Protein AF-A0A553WGY1-F1 (afdb_monomer)

Organism: NCBI:txid1343899

Solvent-accessible surface area (backbone atoms only — not comparable to full-atom values): 17354 Å² total; per-residue (Å²): 136,91,76,86,79,82,81,81,78,89,76,87,87,81,89,89,88,89,82,88,78,99,68,90,71,75,80,73,74,80,66,83,82,77,89,73,72,66,49,76,45,76,48,70,72,67,42,74,42,66,28,91,84,56,62,52,75,76,47,45,76,45,77,41,81,36,88,56,85,45,42,26,55,42,51,35,40,33,42,32,23,33,28,66,42,36,27,38,30,38,32,31,44,28,45,52,86,62,59,70,36,46,40,42,64,57,38,26,65,79,22,25,28,39,26,34,28,33,28,56,86,38,89,48,54,44,79,73,48,57,68,66,40,84,46,54,90,85,62,76,68,83,73,54,84,41,72,20,9,32,74,37,59,45,67,81,51,42,72,36,64,57,39,39,56,30,38,41,37,41,26,39,62,44,72,84,48,48,31,34,41,36,37,36,37,44,35,39,28,54,34,55,51,36,81,46,78,49,76,50,74,46,54,75,37,34,90,79,52,98,61,89,36,49,94,43,69,70,9,35,35,38,39,29,38,35,43,32,23,80,17,87,10,64,37,62,70,44,70,52,73,48,70,60,58,84,68,46,42,78,43,86,83,40,40,18,34,31,55,33,82,91,50,44,74,47,74,42,90,36,49,92,81,71,66,59,60,69,42,76,52,16,48,25,56,58,95,54,38,37,39,39,35,24,67,58,42,48,52,77,37,48,32,14,42,30,35,37,28,30,29,95

Radius of gyration: 28.44 Å; Cα contacts (8 Å, |Δi|>4): 767; chains: 1; bounding box: 62×58×76 Å

InterPro domains:
  IPR002884 P domain [PF01483] (73-186)
  IPR002884 P domain [PS51829] (30-194)
  IPR008979 Galactose-binding-like domain superfamily [SSF49785] (39-188)
  IPR047589 DUF11 repeat [TIGR01451] (214-259)

Foldseek 3Di:
DDDDDPPDDDDDDDDDDDDDDDDPPPPPPPDPPQPFDKDKFKDFDKDKAADADAFVPPWDKDKGADADWFFFPFKKKWFWKWWQACLQKWKWKAAPVGDIDTFDHNAQGREITDQEMAGQPAPAAPNPHNHHDDHDLPDDDPVTPYYHHGPGHRCVRGGPIRHGMMMMTMTRRDHPMMMMTGMMMMITTGFTWDKDKDKDKDFPACPPDPDPHDQDAFTKMKMKMKIWTQTQIKDFWDKDKDFQDPQKAFDAQFKFKDQGPVGRPHTANQDDDDCCCVVQKHWHDDGGMIMITGGIHHHGTMMMMMTMIGGD

Structure (mmCIF, N/CA/C/O backbone):
data_AF-A0A553WGY1-F1
#
_entry.id   AF-A0A553WGY1-F1
#
loop_
_atom_site.group_PDB
_atom_site.id
_atom_site.type_symbol
_atom_site.label_atom_id
_atom_site.label_alt_id
_atom_site.label_comp_id
_atom_site.label_asym_id
_atom_site.label_entity_id
_atom_site.label_seq_id
_atom_site.pdbx_PDB_ins_code
_atom_site.Cartn_x
_atom_site.Cartn_y
_atom_site.Cartn_z
_atom_site.occupancy
_atom_site.B_iso_or_equiv
_atom_site.auth_seq_id
_atom_site.auth_comp_id
_atom_site.auth_asym_id
_atom_site.auth_atom_id
_atom_site.pdbx_PDB_model_num
ATOM 1 N N . MET A 1 1 ? -7.588 4.492 -10.042 1.00 27.47 1 MET A N 1
ATOM 2 C CA . MET A 1 1 ? -6.537 4.769 -9.042 1.00 27.47 1 MET A CA 1
ATOM 3 C C . MET A 1 1 ? -5.457 5.567 -9.750 1.00 27.47 1 MET A C 1
ATOM 5 O O . MET A 1 1 ? -4.858 5.050 -10.680 1.00 27.47 1 MET A O 1
ATOM 9 N N . VAL A 1 2 ? -5.348 6.859 -9.446 1.00 22.52 2 VAL A N 1
ATOM 10 C CA . VAL A 1 2 ? -4.494 7.813 -10.171 1.00 22.52 2 VAL A CA 1
ATOM 11 C C . VAL A 1 2 ? -3.118 7.802 -9.511 1.00 22.52 2 VAL A C 1
ATOM 13 O O . VAL A 1 2 ? -3.005 8.208 -8.359 1.00 22.52 2 VAL A O 1
ATOM 16 N N . ILE A 1 3 ? -2.092 7.308 -10.205 1.00 27.42 3 ILE A N 1
ATOM 17 C CA . ILE A 1 3 ? -0.700 7.374 -9.744 1.00 27.42 3 ILE A CA 1
ATOM 18 C C . ILE A 1 3 ? -0.012 8.509 -10.505 1.00 27.42 3 ILE A C 1
ATOM 20 O O . ILE A 1 3 ? -0.107 8.608 -11.727 1.00 27.42 3 ILE A O 1
ATOM 24 N N . TYR A 1 4 ? 0.613 9.407 -9.745 1.00 30.22 4 TYR A N 1
ATOM 25 C CA . TYR A 1 4 ? 1.278 10.612 -10.224 1.00 30.22 4 TYR A CA 1
ATOM 26 C C . TYR A 1 4 ? 2.424 10.275 -11.188 1.00 30.22 4 TYR A C 1
ATOM 28 O O . TYR A 1 4 ? 3.415 9.658 -10.808 1.00 30.22 4 TYR A O 1
ATOM 36 N N . LEU A 1 5 ? 2.296 10.749 -12.427 1.00 27.61 5 LEU A N 1
ATOM 37 C CA . LEU A 1 5 ? 3.357 10.775 -13.426 1.00 27.61 5 LEU A CA 1
ATOM 38 C C . LEU A 1 5 ? 4.361 11.878 -13.051 1.00 27.61 5 LEU A C 1
ATOM 40 O O . LEU A 1 5 ? 4.070 13.068 -13.189 1.00 27.61 5 LEU A O 1
ATOM 44 N N . ALA A 1 6 ? 5.546 11.501 -12.572 1.00 25.84 6 ALA A N 1
ATOM 45 C CA . ALA A 1 6 ? 6.663 12.428 -12.437 1.00 25.84 6 ALA A CA 1
ATOM 46 C C . ALA A 1 6 ? 7.217 12.746 -13.836 1.00 25.84 6 ALA A C 1
ATOM 48 O O . ALA A 1 6 ? 8.090 12.057 -14.356 1.00 25.84 6 ALA A O 1
ATOM 49 N N . ILE A 1 7 ? 6.682 13.790 -14.472 1.00 26.80 7 ILE A N 1
ATOM 50 C CA . ILE A 1 7 ? 7.240 14.351 -15.705 1.00 26.80 7 ILE A CA 1
ATOM 51 C C . ILE A 1 7 ? 8.560 15.046 -15.344 1.00 26.80 7 ILE A C 1
ATOM 53 O O . ILE A 1 7 ? 8.569 16.193 -14.895 1.00 26.80 7 ILE A O 1
ATOM 57 N N . VAL A 1 8 ? 9.691 14.372 -15.547 1.00 25.91 8 VAL A N 1
ATOM 58 C CA . VAL A 1 8 ? 11.019 14.993 -15.439 1.00 25.91 8 VAL A CA 1
ATOM 59 C C . VAL A 1 8 ? 11.359 15.646 -16.783 1.00 25.91 8 VAL A C 1
ATOM 61 O O . VAL A 1 8 ? 11.872 15.004 -17.695 1.00 25.91 8 VAL A O 1
ATOM 64 N N . ARG A 1 9 ? 11.049 16.941 -16.932 1.00 27.66 9 ARG A N 1
ATOM 65 C CA . ARG A 1 9 ? 11.552 17.766 -18.046 1.00 27.66 9 ARG A CA 1
ATOM 66 C C . ARG A 1 9 ? 12.953 18.277 -17.707 1.00 27.66 9 ARG A C 1
ATOM 68 O O . ARG A 1 9 ? 13.101 19.138 -16.846 1.00 27.66 9 ARG A O 1
ATOM 75 N N . PHE A 1 10 ? 13.971 17.797 -18.415 1.00 26.98 10 PHE A N 1
ATOM 76 C CA . PHE A 1 10 ? 15.296 18.419 -18.409 1.00 26.98 10 PHE A CA 1
ATOM 77 C C . PHE A 1 10 ? 15.278 19.680 -19.288 1.00 26.98 10 PHE A C 1
ATOM 79 O O . PHE A 1 10 ? 15.131 19.591 -20.504 1.00 26.98 10 PHE A O 1
ATOM 86 N N . CYS A 1 11 ? 15.441 20.857 -18.678 1.00 25.70 11 CYS A N 1
ATOM 87 C CA . CYS A 1 11 ? 15.756 22.108 -19.374 1.00 25.70 11 CYS A CA 1
ATOM 88 C C . CYS A 1 11 ? 17.131 22.598 -18.892 1.00 25.70 11 CYS A C 1
ATOM 90 O O . CYS A 1 11 ? 17.318 22.827 -17.698 1.00 25.70 11 CYS A O 1
ATOM 92 N N . LEU A 1 12 ? 18.099 22.721 -19.808 1.00 27.64 12 LEU A N 1
ATOM 93 C CA . LEU A 1 12 ? 19.441 23.256 -19.531 1.00 27.64 12 LEU A CA 1
ATOM 94 C C . LEU A 1 12 ? 19.387 24.756 -19.159 1.00 27.64 12 LEU A C 1
ATOM 96 O O . LEU A 1 12 ? 18.569 25.478 -19.734 1.00 27.64 12 LEU A O 1
ATOM 100 N N . PRO A 1 13 ? 20.277 25.262 -18.278 1.00 32.59 13 PRO A N 1
ATOM 101 C CA . PRO A 1 13 ? 20.326 26.676 -17.917 1.00 32.59 13 PRO A CA 1
ATOM 102 C C . PRO A 1 13 ? 21.323 27.465 -18.789 1.00 32.59 13 PRO A C 1
ATOM 104 O O . PRO A 1 13 ? 22.433 27.005 -19.056 1.00 32.59 13 PRO A O 1
ATOM 107 N N . LEU A 1 14 ? 20.954 28.693 -19.173 1.00 26.50 14 LEU A N 1
ATOM 108 C CA . LEU A 1 14 ? 21.861 29.710 -19.721 1.00 26.50 14 LEU A CA 1
ATOM 109 C C . LEU A 1 14 ? 21.975 30.877 -18.721 1.00 26.50 14 LEU A C 1
ATOM 111 O O . LEU A 1 14 ? 20.990 31.298 -18.121 1.00 26.50 14 LEU A O 1
ATOM 115 N N . LEU A 1 15 ? 23.210 31.336 -18.512 1.00 30.92 15 LEU A N 1
ATOM 116 C CA . LEU A 1 15 ? 23.686 32.227 -17.449 1.00 30.92 15 LEU A CA 1
ATOM 117 C C . LEU A 1 15 ? 23.111 33.670 -17.472 1.00 30.92 15 LEU A C 1
ATOM 119 O O . LEU A 1 15 ? 22.989 34.257 -18.541 1.00 30.92 15 LEU A O 1
ATOM 123 N N . LEU A 1 16 ? 22.976 34.314 -16.293 1.00 26.12 16 LEU A N 1
ATOM 124 C CA . LEU A 1 16 ? 23.944 35.285 -15.705 1.00 26.12 16 LEU A CA 1
ATOM 125 C C . LEU A 1 16 ? 23.307 36.505 -14.959 1.00 26.12 16 LEU A C 1
ATOM 127 O O . LEU A 1 16 ? 22.671 37.350 -15.576 1.00 26.12 16 LEU A O 1
ATOM 131 N N . ARG A 1 17 ? 23.711 36.659 -13.677 1.00 31.14 17 ARG A N 1
ATOM 132 C CA . ARG A 1 17 ? 24.065 37.887 -12.894 1.00 31.14 17 ARG A CA 1
ATOM 133 C C . ARG A 1 17 ? 23.080 38.633 -11.945 1.00 31.14 17 ARG A C 1
ATOM 135 O O . ARG A 1 17 ? 22.132 39.272 -12.369 1.00 31.14 17 ARG A O 1
ATOM 142 N N . LEU A 1 18 ? 23.569 38.711 -10.686 1.00 28.81 18 LEU A N 1
ATOM 143 C CA . LEU A 1 18 ? 23.568 39.800 -9.674 1.00 28.81 18 LEU A CA 1
ATOM 144 C C . LEU A 1 18 ? 22.299 40.113 -8.849 1.00 28.81 18 LEU A C 1
ATOM 146 O O . LEU A 1 18 ? 21.437 40.850 -9.304 1.00 28.81 18 LEU A O 1
ATOM 150 N N . CYS A 1 19 ? 22.293 39.715 -7.562 1.00 26.14 19 CYS A N 1
ATOM 151 C CA . CYS A 1 19 ? 22.257 40.643 -6.412 1.00 26.14 19 CYS A CA 1
ATOM 152 C C . CYS A 1 19 ? 22.398 39.926 -5.047 1.00 26.14 19 CYS A C 1
ATOM 154 O O . CYS A 1 19 ? 22.205 38.722 -4.933 1.00 26.14 19 CYS A O 1
ATOM 156 N N . ALA A 1 20 ? 22.809 40.711 -4.050 1.00 32.25 20 ALA A N 1
ATOM 157 C CA . ALA A 1 20 ? 23.308 40.394 -2.710 1.00 32.25 20 ALA A CA 1
ATOM 158 C C . ALA A 1 20 ? 22.427 39.524 -1.787 1.00 32.25 20 ALA A C 1
ATOM 160 O O . ALA A 1 20 ? 21.204 39.553 -1.863 1.00 32.25 20 ALA A O 1
ATOM 161 N N . GLY A 1 21 ? 23.064 38.875 -0.803 1.00 28.80 21 GLY A N 1
ATOM 162 C CA . GLY A 1 21 ? 22.382 38.397 0.402 1.00 28.80 21 GLY A CA 1
ATOM 163 C C . GLY A 1 21 ? 23.093 37.238 1.090 1.00 28.80 21 GLY A C 1
ATOM 164 O O . GLY A 1 21 ? 23.118 36.127 0.576 1.00 28.80 21 GLY A O 1
ATOM 165 N N . LEU A 1 22 ? 23.652 37.501 2.270 1.00 42.41 22 LEU A N 1
ATOM 166 C CA . LEU A 1 22 ? 24.149 36.509 3.218 1.00 42.41 22 LEU A CA 1
ATOM 167 C C . LEU A 1 22 ? 23.023 35.508 3.552 1.00 42.41 22 LEU A C 1
ATOM 169 O O . LEU A 1 22 ? 22.137 35.819 4.342 1.00 42.41 22 LEU A O 1
ATOM 173 N N . LEU A 1 23 ? 23.052 34.320 2.946 1.00 32.78 23 LEU A N 1
ATOM 174 C CA . LEU A 1 23 ? 22.170 33.204 3.282 1.00 32.78 23 LEU A CA 1
ATOM 175 C C . LEU A 1 23 ? 23.050 32.016 3.681 1.00 32.78 23 LEU A C 1
ATOM 177 O O . LEU A 1 23 ? 23.692 31.388 2.841 1.00 32.78 23 LEU A O 1
ATOM 181 N N . LEU A 1 24 ? 23.079 31.710 4.979 1.00 37.97 24 LEU A N 1
ATOM 182 C CA . LEU A 1 24 ? 23.458 30.391 5.476 1.00 37.97 24 LEU A CA 1
ATOM 183 C C . LEU A 1 24 ? 22.427 29.393 4.931 1.00 37.97 24 LEU A C 1
ATOM 185 O O . LEU A 1 24 ? 21.417 29.112 5.570 1.00 37.97 24 LEU A O 1
ATOM 189 N N . MET A 1 25 ? 22.654 28.902 3.713 1.00 34.06 25 MET A N 1
ATOM 190 C CA . MET A 1 25 ? 21.928 27.760 3.177 1.00 34.06 25 MET A CA 1
ATOM 191 C C . MET A 1 25 ? 22.394 26.525 3.941 1.00 34.06 25 MET A C 1
ATOM 193 O O . MET A 1 25 ? 23.376 25.876 3.584 1.00 34.06 25 MET A O 1
ATOM 197 N N . TRP A 1 26 ? 21.676 26.186 5.010 1.00 42.72 26 TRP A N 1
ATOM 198 C CA . TRP A 1 2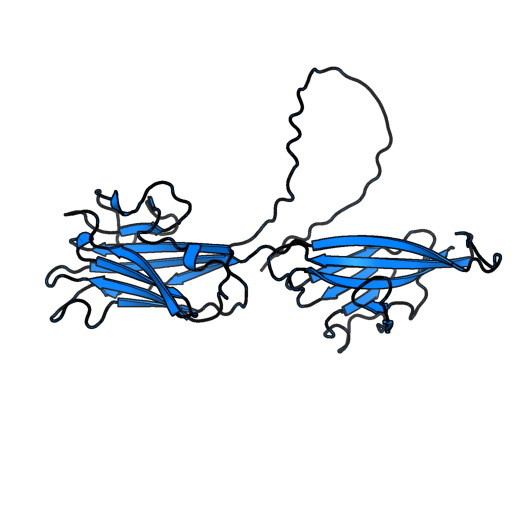6 ? 21.507 24.781 5.341 1.00 42.72 26 TRP A CA 1
ATOM 199 C C . TRP A 1 26 ? 20.982 24.104 4.081 1.00 42.72 26 TRP A C 1
ATOM 201 O O . TRP A 1 26 ? 19.876 24.399 3.631 1.00 42.72 26 TRP A O 1
ATOM 211 N N . GLY A 1 27 ? 21.813 23.255 3.479 1.00 37.22 27 GLY A N 1
ATOM 212 C CA . GLY A 1 27 ? 21.387 22.351 2.429 1.00 37.22 27 GLY A CA 1
ATOM 213 C C . GLY A 1 27 ? 20.342 21.413 3.011 1.00 37.22 27 GLY A C 1
ATOM 214 O O . GLY A 1 27 ? 20.674 20.332 3.490 1.00 37.22 27 GLY A O 1
ATOM 215 N N . SER A 1 28 ? 19.076 21.824 2.981 1.00 42.16 28 SER A N 1
ATOM 216 C CA . SER A 1 28 ? 17.975 20.884 2.941 1.00 42.16 28 SER A CA 1
ATOM 217 C C . SER A 1 28 ? 18.167 20.114 1.646 1.00 42.16 28 SER A C 1
ATOM 219 O O . SER A 1 28 ? 17.809 20.563 0.558 1.00 42.16 28 SER A O 1
ATOM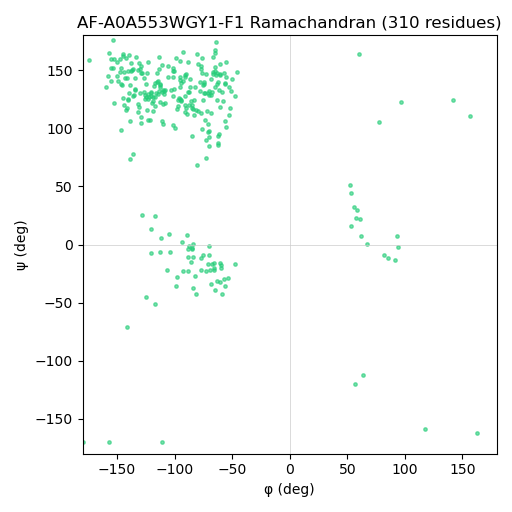 221 N N . MET A 1 29 ? 18.819 18.958 1.749 1.00 42.28 29 MET A N 1
ATOM 222 C CA . MET A 1 29 ? 18.688 17.952 0.716 1.00 42.28 29 MET A CA 1
ATOM 223 C C . MET A 1 29 ? 17.187 17.703 0.633 1.00 42.28 29 MET A C 1
ATOM 225 O O . MET A 1 29 ? 16.593 17.171 1.571 1.00 42.28 29 MET A O 1
ATOM 229 N N . ALA A 1 30 ? 16.552 18.202 -0.423 1.00 37.91 30 ALA A N 1
ATOM 230 C CA . ALA A 1 30 ? 15.205 17.803 -0.757 1.00 37.91 30 ALA A CA 1
ATOM 231 C C . ALA A 1 30 ? 15.306 16.304 -1.039 1.00 37.91 30 ALA A C 1
ATOM 233 O O . ALA A 1 30 ? 15.710 15.891 -2.125 1.00 37.91 30 ALA A O 1
ATOM 234 N N . ALA A 1 31 ? 15.056 15.491 -0.012 1.00 44.59 31 ALA A N 1
ATOM 235 C CA . ALA A 1 31 ? 14.862 14.072 -0.209 1.00 44.59 31 ALA A CA 1
ATOM 236 C C . ALA A 1 31 ? 13.715 13.933 -1.217 1.00 44.59 31 ALA A C 1
ATOM 238 O O . ALA A 1 31 ? 12.749 14.703 -1.130 1.00 44.59 31 ALA A O 1
ATOM 239 N N . PRO A 1 32 ? 13.811 13.015 -2.192 1.00 48.38 32 PRO A N 1
ATOM 240 C CA . PRO A 1 32 ? 12.691 12.749 -3.075 1.00 48.38 32 PRO A CA 1
ATOM 241 C C . PRO A 1 32 ? 11.461 12.476 -2.205 1.00 48.38 32 PRO A C 1
ATOM 243 O O . PRO A 1 32 ? 11.451 11.559 -1.382 1.00 48.38 32 PRO A O 1
ATOM 246 N N . ALA A 1 33 ? 10.444 13.329 -2.328 1.00 38.97 33 ALA A N 1
ATOM 247 C CA . ALA A 1 33 ? 9.176 13.123 -1.658 1.00 38.97 33 ALA A CA 1
ATOM 248 C C . ALA A 1 33 ? 8.492 11.948 -2.360 1.00 38.97 33 ALA A C 1
ATOM 250 O O . ALA A 1 33 ? 7.892 12.101 -3.423 1.00 38.97 33 ALA A O 1
ATOM 251 N N . HIS A 1 34 ? 8.636 10.755 -1.791 1.00 55.22 34 HIS A N 1
ATOM 252 C CA . HIS A 1 34 ? 7.874 9.597 -2.223 1.00 55.22 34 HIS A CA 1
ATOM 253 C C . HIS A 1 34 ? 6.423 9.808 -1.792 1.00 55.22 34 HIS A C 1
ATOM 255 O O . HIS A 1 34 ? 6.088 9.687 -0.615 1.00 55.22 34 HIS A O 1
ATOM 261 N N . ALA A 1 35 ? 5.558 10.164 -2.742 1.00 54.12 35 ALA A N 1
ATOM 262 C CA . ALA A 1 35 ? 4.119 10.160 -2.530 1.00 54.12 35 ALA A CA 1
ATOM 263 C C . ALA A 1 35 ? 3.659 8.702 -2.440 1.00 54.12 35 ALA A C 1
ATOM 265 O O . ALA A 1 35 ? 3.294 8.083 -3.437 1.00 54.12 35 ALA A O 1
ATOM 266 N N . GLN A 1 36 ? 3.750 8.131 -1.245 1.00 71.38 36 GLN A N 1
ATOM 267 C CA . GLN A 1 36 ? 3.243 6.803 -0.977 1.00 71.38 36 GLN A CA 1
ATOM 268 C C . GLN A 1 36 ? 1.838 6.895 -0.396 1.00 71.38 36 GLN A C 1
ATOM 270 O O . GLN A 1 36 ? 1.605 7.580 0.599 1.00 71.38 36 GLN A O 1
ATOM 275 N N . SER A 1 37 ? 0.888 6.216 -1.029 1.00 84.88 37 SER A N 1
ATOM 276 C CA . SER A 1 37 ? -0.496 6.192 -0.571 1.00 84.88 37 SER A CA 1
ATOM 277 C C . SER A 1 37 ? -0.720 5.018 0.373 1.00 84.88 37 SER A C 1
ATOM 279 O O . SER A 1 37 ? -0.422 3.873 0.035 1.00 84.88 37 SER A O 1
ATOM 281 N N . ALA A 1 38 ? -1.267 5.308 1.551 1.00 92.56 38 ALA A N 1
ATOM 282 C CA . ALA A 1 38 ? -1.818 4.275 2.410 1.00 92.56 38 ALA A CA 1
ATOM 283 C C . ALA A 1 38 ? -3.140 3.759 1.823 1.00 92.56 38 ALA A C 1
ATOM 285 O O . ALA A 1 38 ? -3.894 4.518 1.208 1.00 92.56 38 ALA A O 1
ATOM 286 N N . ILE A 1 39 ? -3.420 2.475 2.030 1.00 95.62 39 ILE A N 1
ATOM 287 C CA . ILE A 1 39 ? -4.648 1.819 1.579 1.00 95.62 39 ILE A CA 1
ATOM 288 C C . ILE A 1 39 ? -5.496 1.520 2.812 1.00 95.62 39 ILE A C 1
ATOM 290 O O . ILE A 1 39 ? -4.986 1.003 3.809 1.00 95.62 39 ILE A O 1
ATOM 294 N N . SER A 1 40 ? -6.781 1.870 2.759 1.00 97.06 40 SER A N 1
ATOM 295 C CA . SER A 1 40 ? -7.693 1.763 3.897 1.00 97.06 40 SER A CA 1
ATOM 296 C C . SER A 1 40 ? -8.832 0.786 3.632 1.00 97.06 40 SER A C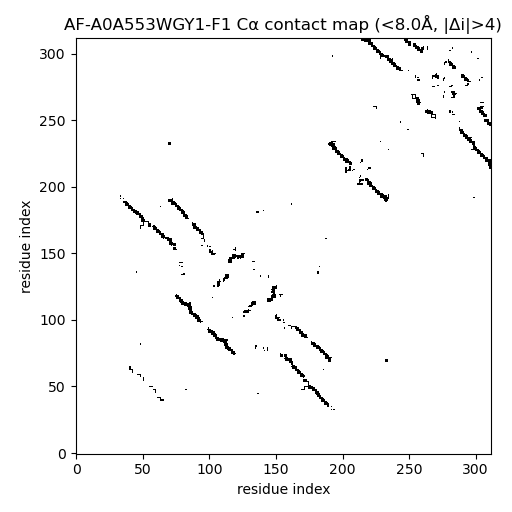 1
ATOM 298 O O . SER A 1 40 ? -9.457 0.811 2.576 1.00 97.06 40 SER A O 1
ATOM 300 N N . TYR A 1 41 ? -9.153 -0.008 4.648 1.00 98.12 41 TYR A N 1
ATOM 301 C CA . TYR A 1 41 ? -10.224 -0.998 4.656 1.00 98.12 41 TYR A CA 1
ATOM 302 C C . TYR A 1 41 ? -11.142 -0.700 5.831 1.00 98.12 41 TYR A C 1
ATOM 304 O O . TY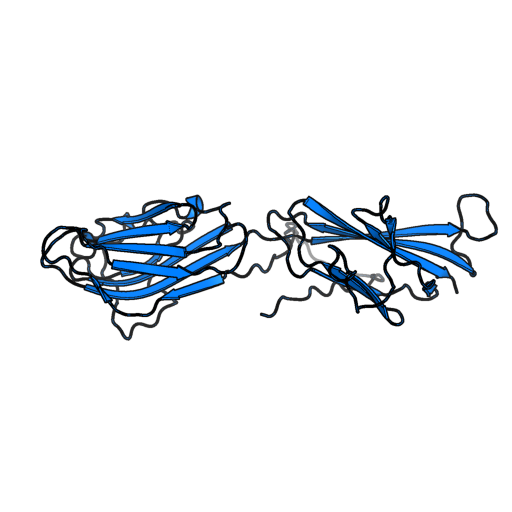R A 1 41 ? -10.684 -0.571 6.969 1.00 98.12 41 TYR A O 1
ATOM 312 N N . THR A 1 42 ? -12.439 -0.573 5.574 1.00 97.50 42 THR A N 1
ATOM 313 C CA . THR A 1 42 ? -13.407 -0.145 6.583 1.00 97.50 42 THR A CA 1
ATOM 314 C C . THR A 1 42 ? -14.412 -1.239 6.903 1.00 97.50 42 THR A C 1
ATOM 316 O O . THR A 1 42 ? -14.792 -2.046 6.060 1.00 97.50 42 THR A O 1
ATOM 319 N N . SER A 1 43 ? -14.856 -1.247 8.154 1.00 96.69 43 SER A N 1
ATOM 320 C CA . SER A 1 43 ? -15.990 -2.036 8.614 1.00 96.69 43 SER A CA 1
ATOM 321 C C . SER A 1 43 ? -16.908 -1.117 9.399 1.00 96.69 43 SER A C 1
ATOM 323 O O . SER A 1 43 ? -16.505 -0.608 10.443 1.00 96.69 43 SER A O 1
ATOM 325 N N . THR A 1 44 ? -18.137 -0.954 8.922 1.00 95.81 44 THR A N 1
ATOM 326 C CA . THR A 1 44 ? -19.136 -0.023 9.476 1.00 95.81 44 THR A CA 1
ATOM 327 C C . THR A 1 44 ? -20.408 -0.737 9.930 1.00 95.81 44 THR A C 1
ATOM 329 O O . THR A 1 44 ? -21.458 -0.122 10.079 1.00 95.81 44 THR A O 1
ATOM 332 N N . VAL A 1 45 ? -20.359 -2.067 10.030 1.00 95.31 45 VAL A N 1
ATOM 333 C CA . VAL A 1 45 ? -21.509 -2.865 10.450 1.00 95.31 45 VAL A CA 1
ATOM 334 C C . VAL A 1 45 ? -21.540 -2.883 11.965 1.00 95.31 45 VAL A C 1
ATOM 336 O O . VAL A 1 45 ? -20.634 -3.445 12.591 1.00 95.31 45 VAL A O 1
ATOM 339 N N . ASP A 1 46 ? -22.592 -2.317 12.540 1.00 96.00 46 ASP A N 1
ATOM 340 C CA . ASP A 1 46 ? -22.801 -2.322 13.980 1.00 96.00 46 ASP A CA 1
ATOM 341 C C . ASP A 1 46 ? -22.920 -3.753 14.523 1.00 96.00 46 ASP A C 1
ATOM 343 O O . ASP A 1 46 ? -23.437 -4.660 13.866 1.00 96.00 46 ASP A O 1
ATOM 347 N N . ALA A 1 47 ? -22.432 -3.982 15.739 1.00 95.44 47 ALA A N 1
ATOM 348 C CA . ALA A 1 47 ? -22.717 -5.219 16.466 1.00 95.44 47 ALA A CA 1
ATOM 349 C C . ALA A 1 47 ? -22.644 -5.028 17.974 1.00 95.44 47 ALA A C 1
ATOM 351 O O . ALA A 1 47 ? -21.857 -4.205 18.452 1.00 95.44 47 ALA A O 1
ATOM 352 N N . PRO A 1 48 ? -23.409 -5.828 18.733 1.00 94.38 48 PRO A N 1
ATOM 353 C CA . PRO A 1 48 ? -23.272 -5.859 20.175 1.00 94.38 48 PRO A CA 1
ATOM 354 C C . PRO A 1 48 ? -21.872 -6.338 20.576 1.00 94.38 48 PRO A C 1
ATOM 356 O O . PRO A 1 48 ? -21.318 -7.271 19.996 1.00 94.38 48 PRO A O 1
ATOM 359 N N . ILE A 1 49 ? -21.332 -5.697 21.607 1.00 93.12 49 ILE A N 1
ATOM 360 C CA . ILE A 1 49 ? -20.184 -6.166 22.380 1.00 93.12 49 ILE A CA 1
ATOM 361 C C . ILE A 1 49 ? -20.764 -6.553 23.737 1.00 93.12 49 ILE A C 1
ATOM 363 O O . ILE A 1 49 ? -21.170 -5.681 24.502 1.00 93.12 49 ILE A O 1
ATOM 367 N N . SER A 1 50 ? -20.924 -7.845 23.996 1.00 83.25 50 SER A N 1
ATOM 368 C CA . SER A 1 50 ? -21.487 -8.328 25.255 1.00 83.25 50 SER A CA 1
ATOM 369 C C . SER A 1 50 ? -21.096 -9.777 25.472 1.00 83.25 50 SER A C 1
ATOM 371 O O . SER A 1 50 ? -21.237 -10.591 24.562 1.00 83.25 50 SER A O 1
ATOM 373 N N . GLU A 1 51 ? -20.685 -10.100 26.695 1.00 75.56 51 GLU A N 1
ATOM 374 C CA . GLU A 1 51 ? -20.626 -11.484 27.153 1.00 75.56 51 GLU A CA 1
ATOM 375 C C . GLU A 1 51 ? -21.837 -11.818 28.021 1.00 75.56 51 GLU A C 1
ATOM 377 O O . GLU A 1 51 ? -22.209 -11.071 28.931 1.00 75.56 51 GLU A O 1
ATOM 382 N N . THR A 1 52 ? -22.447 -12.970 27.743 1.00 67.94 52 THR A N 1
ATOM 383 C CA . THR A 1 52 ? -23.686 -13.415 28.401 1.00 67.94 52 THR A CA 1
ATOM 384 C C . THR A 1 52 ? -23.474 -14.541 29.408 1.00 67.94 52 THR A C 1
ATOM 386 O O . THR A 1 52 ? -24.297 -14.699 30.305 1.00 67.94 52 THR A O 1
ATOM 389 N N . LEU A 1 53 ? -22.384 -15.310 29.297 1.00 65.69 53 LEU A N 1
ATOM 390 C CA . LEU A 1 53 ? -22.116 -16.467 30.162 1.00 65.69 53 LEU A CA 1
ATOM 391 C C . LEU A 1 53 ? -20.629 -16.578 30.521 1.00 65.69 53 LEU A C 1
ATOM 393 O O . LEU A 1 53 ? -20.246 -16.323 31.661 1.00 65.69 53 LEU A O 1
ATOM 397 N N . THR A 1 54 ? -19.792 -16.936 29.543 1.00 73.38 54 THR A N 1
ATOM 398 C CA . THR A 1 54 ? -18.355 -17.180 29.725 1.00 73.38 54 THR A CA 1
ATOM 399 C C . THR A 1 54 ? -17.556 -16.069 29.059 1.00 73.38 54 THR A C 1
ATOM 401 O O . THR A 1 54 ? -17.649 -15.893 27.849 1.00 73.38 54 THR A O 1
ATOM 404 N N . SER A 1 55 ? -16.742 -15.358 29.843 1.00 78.25 55 SER A N 1
ATOM 405 C CA . SER A 1 55 ? -15.845 -14.300 29.355 1.00 78.25 55 SER A CA 1
ATOM 406 C C . SER A 1 55 ? -15.052 -14.744 28.119 1.00 78.25 55 SER A C 1
ATOM 408 O O . SER A 1 55 ? -14.345 -15.751 28.176 1.00 78.25 55 SER A O 1
ATOM 410 N N . CYS A 1 56 ? -15.095 -13.949 27.048 1.00 81.56 56 CYS A N 1
ATOM 411 C CA . CYS A 1 56 ? -14.377 -14.175 25.791 1.00 81.56 56 CYS A CA 1
ATOM 412 C C . CYS A 1 56 ? -14.665 -15.511 25.081 1.00 81.56 56 CYS A C 1
ATOM 414 O O . CYS A 1 56 ? -13.814 -15.965 24.312 1.00 81.56 56 CYS A O 1
ATOM 416 N N . ALA A 1 57 ? -15.803 -16.175 25.313 1.00 80.56 57 ALA A N 1
ATOM 417 C CA . ALA A 1 57 ? -16.094 -17.426 24.601 1.00 80.56 57 ALA A CA 1
ATOM 418 C C . ALA A 1 57 ? -16.343 -17.190 23.103 1.00 80.56 57 ALA A C 1
ATOM 420 O O . ALA A 1 57 ? -15.958 -18.009 22.267 1.00 80.56 57 ALA A O 1
ATOM 421 N N . THR A 1 58 ? -16.950 -16.051 22.762 1.00 84.62 58 THR A N 1
ATOM 422 C CA . THR A 1 58 ? -17.234 -15.643 21.382 1.00 84.62 58 THR A CA 1
ATOM 423 C C . THR A 1 58 ? -16.953 -14.149 21.213 1.00 84.62 58 THR A C 1
ATOM 425 O O . THR A 1 58 ? -17.896 -13.358 21.145 1.00 84.62 58 THR A O 1
ATOM 428 N N . PRO A 1 59 ? -15.672 -13.732 21.164 1.00 92.38 59 PRO A N 1
ATOM 429 C CA . PRO A 1 59 ? -15.340 -12.326 20.986 1.00 92.38 59 PRO A CA 1
ATOM 430 C C . PRO A 1 59 ? -15.898 -11.808 19.658 1.00 92.38 59 PRO A C 1
ATOM 432 O O . PRO A 1 59 ? -15.943 -12.531 18.655 1.00 92.38 59 PRO A O 1
ATOM 435 N N . LEU A 1 60 ? -16.292 -10.534 19.633 1.00 95.25 60 LEU A N 1
ATOM 436 C CA . LEU A 1 60 ? -16.741 -9.894 18.406 1.00 95.25 60 LEU A CA 1
ATOM 437 C C . LEU A 1 60 ? -15.581 -9.853 17.409 1.00 95.25 60 LEU A C 1
ATOM 439 O O . LEU A 1 60 ? -14.526 -9.288 17.693 1.00 95.25 60 LEU A O 1
ATOM 443 N N . SER A 1 61 ? -15.806 -10.414 16.224 1.00 96.31 61 SER A N 1
ATOM 444 C CA . SER A 1 61 ? -14.827 -10.458 15.143 1.00 96.31 61 SER A CA 1
ATOM 445 C C . SER A 1 61 ? -15.225 -9.521 14.002 1.00 96.31 61 SER A C 1
ATOM 447 O O . SER A 1 61 ? -16.380 -9.501 13.552 1.00 96.31 61 SER A O 1
ATOM 449 N N . ARG A 1 62 ? -14.257 -8.735 13.527 1.00 97.88 62 ARG A N 1
ATOM 450 C CA . ARG A 1 62 ? -14.348 -7.903 12.325 1.00 97.88 62 ARG A CA 1
ATOM 451 C C . ARG A 1 62 ? -13.201 -8.226 11.391 1.00 97.88 62 ARG A C 1
ATOM 453 O O . ARG A 1 62 ? -12.046 -8.233 11.802 1.00 97.88 62 ARG A O 1
ATOM 460 N N . THR A 1 63 ? -13.533 -8.496 10.136 1.00 97.75 63 THR A N 1
ATOM 461 C CA . THR A 1 63 ? -12.570 -8.929 9.127 1.00 97.75 63 THR A CA 1
ATOM 462 C C . THR A 1 63 ? -12.388 -7.872 8.052 1.00 97.75 63 THR A C 1
ATOM 464 O O . THR A 1 63 ? -13.372 -7.323 7.558 1.00 97.75 63 THR A O 1
ATOM 467 N N . PHE A 1 64 ? -11.145 -7.655 7.639 1.00 98.31 64 PHE A N 1
ATOM 468 C CA . PHE A 1 64 ? -10.785 -6.833 6.488 1.00 98.31 64 PHE A CA 1
ATOM 469 C C . PHE A 1 64 ? -10.100 -7.732 5.463 1.00 98.31 64 PHE A C 1
ATOM 471 O O . PHE A 1 64 ? -9.164 -8.454 5.809 1.00 98.31 64 PHE A O 1
ATOM 478 N N . THR A 1 65 ? -10.580 -7.720 4.222 1.00 97.94 65 THR A N 1
ATOM 479 C CA . THR A 1 65 ? -9.969 -8.494 3.135 1.00 97.94 65 THR A CA 1
ATOM 480 C C . THR A 1 65 ? -9.064 -7.574 2.336 1.00 97.94 65 THR A C 1
ATOM 482 O O . THR A 1 65 ? -9.551 -6.615 1.744 1.00 97.94 65 THR A O 1
ATOM 485 N N . VAL A 1 66 ? -7.767 -7.876 2.334 1.00 98.00 66 VAL A N 1
ATOM 486 C CA . VAL A 1 66 ? -6.739 -7.156 1.577 1.00 98.00 66 VAL A CA 1
ATOM 487 C C . VAL A 1 66 ? -6.408 -7.971 0.322 1.00 98.00 66 VAL A C 1
ATOM 489 O O . VAL A 1 66 ? -5.747 -9.005 0.450 1.00 98.00 66 VAL A O 1
ATOM 492 N N . PRO A 1 67 ? -6.903 -7.590 -0.871 1.00 95.81 67 PRO A N 1
ATOM 493 C CA . PRO A 1 67 ? -6.654 -8.335 -2.106 1.00 95.81 67 PRO A CA 1
ATOM 494 C C . PRO A 1 67 ? -5.257 -8.101 -2.693 1.00 95.81 67 PRO A C 1
ATOM 496 O O . PRO A 1 67 ? -4.768 -8.933 -3.455 1.00 95.81 67 PRO A O 1
ATOM 499 N N . GLU A 1 68 ? -4.604 -6.994 -2.356 1.00 91.19 68 GLU A N 1
ATOM 500 C CA . GLU A 1 68 ? -3.307 -6.620 -2.902 1.00 91.19 68 GLU A CA 1
ATOM 501 C C . GLU A 1 68 ? -2.168 -7.422 -2.263 1.00 91.19 68 GLU A C 1
ATOM 503 O O . GLU A 1 68 ? -2.230 -7.825 -1.099 1.00 91.19 68 GLU A O 1
ATOM 508 N N . VAL A 1 69 ? -1.098 -7.627 -3.032 1.00 90.81 69 VAL A N 1
ATOM 509 C CA . VAL A 1 69 ? 0.133 -8.286 -2.587 1.00 90.81 69 VAL A CA 1
ATOM 510 C C . VAL A 1 69 ? 1.244 -7.247 -2.527 1.00 90.81 69 VAL A C 1
ATOM 512 O O . VAL A 1 69 ? 1.751 -6.804 -3.555 1.00 90.81 69 VAL A O 1
ATOM 515 N N . TYR A 1 70 ? 1.622 -6.850 -1.316 1.00 92.25 70 TYR A N 1
ATOM 516 C CA . TYR A 1 70 ? 2.747 -5.953 -1.073 1.00 92.25 70 TYR A CA 1
ATOM 517 C C . TYR A 1 70 ? 3.308 -6.152 0.333 1.00 92.25 70 TYR A C 1
ATOM 519 O O . TYR A 1 70 ? 2.638 -6.663 1.234 1.00 92.25 70 TYR A O 1
ATOM 527 N N . THR A 1 71 ? 4.547 -5.714 0.523 1.00 95.00 71 THR A N 1
ATOM 528 C CA . THR A 1 71 ? 5.203 -5.711 1.830 1.00 95.00 71 THR A CA 1
ATOM 529 C C . THR A 1 71 ? 4.784 -4.485 2.631 1.00 95.00 71 THR A C 1
ATOM 531 O O . THR A 1 71 ? 4.751 -3.379 2.095 1.00 95.00 71 THR A O 1
ATOM 534 N N . ILE A 1 72 ? 4.475 -4.671 3.909 1.00 97.19 72 ILE A N 1
ATOM 535 C CA . ILE A 1 72 ? 4.002 -3.623 4.820 1.00 97.19 72 ILE A CA 1
ATOM 536 C C . ILE A 1 72 ? 5.166 -2.749 5.307 1.00 97.19 72 ILE A C 1
ATOM 538 O O . ILE A 1 72 ? 6.171 -3.276 5.790 1.00 97.19 72 ILE A O 1
ATOM 542 N N . ALA A 1 73 ? 5.006 -1.427 5.248 1.00 96.69 73 ALA A N 1
ATOM 543 C CA . ALA A 1 73 ? 5.869 -0.458 5.928 1.00 96.69 73 ALA A CA 1
ATOM 544 C C . ALA A 1 73 ? 5.287 0.048 7.247 1.00 96.69 73 ALA A C 1
ATOM 546 O O . ALA A 1 73 ? 6.053 0.317 8.168 1.00 96.69 73 ALA A O 1
ATOM 547 N N . ASP A 1 74 ? 3.966 0.212 7.314 1.00 97.88 74 ASP A N 1
ATOM 548 C CA . ASP A 1 74 ? 3.278 0.709 8.502 1.00 97.88 74 ASP A CA 1
ATOM 549 C C . ASP A 1 74 ? 1.818 0.239 8.542 1.00 97.88 74 ASP A C 1
ATOM 551 O O . ASP A 1 74 ? 1.195 -0.004 7.501 1.00 97.88 74 ASP A O 1
ATOM 555 N N . VAL A 1 75 ? 1.270 0.116 9.752 1.00 98.56 75 VAL A N 1
ATOM 556 C CA . VAL A 1 75 ? -0.131 -0.241 9.998 1.00 98.56 75 VAL A CA 1
ATOM 557 C C . VAL A 1 75 ? -0.694 0.671 11.070 1.00 98.56 75 VAL A C 1
ATOM 559 O O . VAL A 1 75 ? -0.173 0.725 12.181 1.00 98.56 75 VAL A O 1
ATOM 562 N N . ASN A 1 76 ? -1.840 1.270 10.765 1.00 98.69 76 ASN A N 1
ATOM 563 C CA . ASN A 1 76 ? -2.666 2.015 11.704 1.00 98.69 76 ASN A CA 1
ATOM 564 C C . ASN A 1 76 ? -4.073 1.429 11.717 1.00 98.69 76 ASN A C 1
ATOM 566 O O . ASN A 1 76 ? -4.572 0.957 10.695 1.00 98.69 76 ASN A O 1
ATOM 570 N N . ILE A 1 77 ? -4.745 1.466 12.863 1.00 98.81 77 ILE A N 1
ATOM 571 C CA . ILE A 1 77 ? -6.130 0.998 12.949 1.00 98.81 77 ILE A CA 1
ATOM 572 C C . ILE A 1 77 ? -6.956 1.891 13.852 1.00 98.81 77 ILE A C 1
ATOM 574 O O . ILE A 1 77 ? -6.639 2.109 15.016 1.00 98.81 77 ILE A O 1
ATOM 578 N N . GLY A 1 78 ? -8.044 2.414 13.311 1.00 98.69 78 GLY A N 1
ATOM 579 C CA . GLY A 1 78 ? -9.007 3.180 14.075 1.00 98.69 78 GLY A CA 1
ATOM 580 C C . GLY A 1 78 ? -10.174 2.330 14.553 1.00 98.69 78 GLY A C 1
ATOM 581 O O . GLY A 1 78 ? -10.604 1.415 13.847 1.00 98.69 78 GLY A O 1
ATOM 582 N N . VAL A 1 79 ? -10.678 2.620 15.751 1.00 98.62 79 VAL A N 1
ATOM 583 C CA . VAL A 1 79 ? -11.806 1.921 16.376 1.00 98.62 79 VAL A CA 1
ATOM 584 C C . VAL A 1 79 ? -12.762 2.933 17.004 1.00 98.62 79 VAL A C 1
ATOM 586 O O . VAL A 1 79 ? -12.360 3.769 17.816 1.00 98.62 79 VAL A O 1
ATOM 589 N N . LEU A 1 80 ? -14.038 2.810 16.645 1.00 98.69 80 LEU A N 1
ATOM 590 C CA . LEU A 1 80 ? -15.172 3.508 17.233 1.00 98.69 80 LEU A CA 1
ATOM 591 C C . LEU A 1 80 ? -16.138 2.480 17.830 1.00 98.69 80 LEU A C 1
ATOM 593 O O . LEU A 1 80 ? -16.762 1.693 17.111 1.00 98.69 80 LEU A O 1
ATOM 597 N N . LEU A 1 81 ? -16.283 2.511 19.150 1.00 98.44 81 LEU A N 1
ATOM 598 C CA . LEU A 1 81 ? -17.243 1.691 19.882 1.00 98.44 81 LEU A CA 1
ATOM 599 C C . LEU A 1 81 ? -17.754 2.414 21.128 1.00 98.44 81 LEU A C 1
ATOM 601 O O . LEU A 1 81 ? -17.032 3.186 21.767 1.00 98.44 81 LEU A O 1
ATOM 605 N N . ALA A 1 82 ? -19.000 2.136 21.497 1.00 98.12 82 ALA A N 1
ATOM 606 C CA . ALA A 1 82 ? -19.536 2.473 22.807 1.00 98.12 82 ALA A CA 1
ATOM 607 C C . ALA A 1 82 ? -19.408 1.275 23.748 1.00 98.12 82 ALA A C 1
ATOM 609 O O . ALA A 1 82 ? -19.616 0.135 23.344 1.00 98.12 82 ALA A O 1
ATOM 610 N N . HIS A 1 83 ? -19.088 1.532 25.014 1.00 96.06 83 HIS A N 1
ATOM 611 C CA . HIS A 1 83 ? -19.106 0.515 26.066 1.00 96.06 83 HIS A CA 1
ATOM 612 C C . HIS A 1 83 ? -19.307 1.180 27.423 1.00 96.06 83 HIS A C 1
ATOM 614 O O . HIS A 1 83 ? -18.702 2.225 27.693 1.00 96.06 83 HIS A O 1
ATOM 620 N N . VAL A 1 84 ? -20.099 0.559 28.303 1.00 94.75 84 VAL A N 1
ATOM 621 C CA . VAL A 1 84 ? -20.361 1.083 29.660 1.00 94.75 84 VAL A CA 1
ATOM 622 C C . VAL A 1 84 ? -19.075 1.197 30.484 1.00 94.75 84 VAL A C 1
ATOM 624 O O . VAL A 1 84 ? -18.950 2.105 31.306 1.00 94.75 84 VAL A O 1
ATOM 627 N N . ARG A 1 85 ? -18.119 0.292 30.253 1.00 94.31 85 ARG A N 1
ATOM 628 C CA . ARG A 1 85 ? -16.804 0.255 30.905 1.00 94.31 85 ARG A CA 1
ATOM 629 C C . ARG A 1 85 ? -15.745 -0.264 29.947 1.00 94.31 85 ARG A C 1
ATOM 631 O O . ARG A 1 85 ? -15.632 -1.470 29.744 1.00 94.31 85 ARG A O 1
ATOM 638 N N . ARG A 1 86 ? -14.970 0.621 29.316 1.00 95.19 86 ARG A N 1
ATOM 639 C CA . ARG A 1 86 ? -13.986 0.166 28.315 1.00 95.19 86 ARG A CA 1
ATOM 640 C C . ARG A 1 86 ? -12.874 -0.688 28.926 1.00 95.19 86 ARG A C 1
ATOM 642 O O . ARG A 1 86 ? -12.282 -1.489 28.222 1.00 95.19 86 ARG A O 1
ATOM 649 N N . ASN A 1 87 ? -12.617 -0.577 30.231 1.00 95.31 87 ASN A N 1
ATOM 650 C CA . ASN A 1 87 ? -11.615 -1.386 30.928 1.00 95.31 87 ASN A CA 1
ATOM 651 C C . ASN A 1 87 ? -11.997 -2.872 31.066 1.00 95.31 87 ASN A C 1
ATOM 653 O O . ASN A 1 87 ? -11.225 -3.638 31.635 1.00 95.31 87 ASN A O 1
ATOM 657 N N . ASN A 1 88 ? -13.166 -3.291 30.586 1.00 94.38 88 ASN A N 1
ATOM 658 C CA . ASN A 1 88 ? -13.487 -4.710 30.451 1.00 94.38 88 ASN A CA 1
ATOM 659 C C . ASN A 1 88 ? -13.034 -5.269 29.101 1.00 94.38 88 ASN A C 1
ATOM 661 O O . ASN A 1 88 ? -12.980 -6.475 28.917 1.00 94.38 88 ASN A O 1
ATOM 665 N N . LEU A 1 89 ? -12.628 -4.409 28.168 1.00 95.75 89 LEU A N 1
ATOM 666 C CA . LEU A 1 89 ? -12.292 -4.840 26.825 1.00 95.75 89 LEU A CA 1
ATOM 667 C C . LEU A 1 89 ? -10.834 -5.295 26.706 1.00 95.75 89 LEU A C 1
ATOM 669 O O . LEU A 1 89 ? -9.908 -4.689 27.261 1.00 95.75 89 LEU A O 1
ATOM 673 N N . THR A 1 90 ? -10.645 -6.333 25.898 1.00 96.75 90 THR A N 1
ATOM 674 C CA . THR A 1 90 ? -9.378 -6.685 25.256 1.00 96.75 90 THR A CA 1
ATOM 675 C C . THR A 1 90 ? -9.587 -6.643 23.750 1.00 96.75 90 THR A C 1
ATOM 677 O O . THR A 1 90 ? -10.454 -7.338 23.227 1.00 96.75 90 THR A O 1
ATOM 680 N N . ILE A 1 91 ? -8.800 -5.822 23.059 1.00 98.44 91 ILE A N 1
ATOM 681 C CA . ILE A 1 91 ? -8.887 -5.630 21.612 1.00 98.44 91 ILE A CA 1
ATOM 682 C C . ILE A 1 91 ? -7.563 -6.051 20.989 1.00 98.44 91 ILE A C 1
ATOM 684 O O . ILE A 1 91 ? -6.506 -5.560 21.397 1.00 98.44 91 ILE A O 1
ATOM 688 N N . SER A 1 92 ? -7.610 -6.932 19.996 1.00 98.56 92 SER A N 1
ATOM 689 C CA . SER A 1 92 ? -6.432 -7.395 19.264 1.00 98.56 92 SER A CA 1
ATOM 690 C C . SER A 1 92 ? -6.638 -7.348 17.756 1.00 98.56 92 SER A C 1
ATOM 692 O O . SER A 1 92 ? -7.751 -7.500 17.260 1.00 98.56 92 SER A O 1
ATOM 694 N N . LEU A 1 93 ? -5.546 -7.139 17.026 1.00 98.88 93 LEU A N 1
ATOM 695 C CA . LEU A 1 93 ? -5.491 -7.236 15.572 1.00 98.88 93 LEU A CA 1
ATOM 696 C C . LEU A 1 93 ? -4.597 -8.416 15.195 1.00 98.88 93 LEU A C 1
ATOM 698 O O . LEU A 1 93 ? -3.487 -8.543 15.716 1.00 98.88 93 LEU A O 1
ATOM 702 N N . ARG A 1 94 ? -5.072 -9.268 14.288 1.00 98.75 94 ARG A N 1
ATOM 703 C CA . ARG A 1 94 ? -4.322 -10.394 13.730 1.00 98.75 94 ARG A CA 1
ATOM 704 C C . ARG A 1 94 ? -4.103 -10.203 12.233 1.00 98.75 94 ARG A C 1
ATOM 706 O O . ARG A 1 94 ? -5.068 -9.946 11.513 1.00 98.75 94 ARG A O 1
ATOM 713 N N . SER A 1 95 ? -2.860 -10.366 11.782 1.00 98.75 95 SER A N 1
ATOM 714 C CA . SER A 1 95 ? -2.500 -10.349 10.361 1.00 98.75 95 SER A CA 1
ATOM 715 C C . SER A 1 95 ? -2.799 -11.692 9.674 1.00 98.75 95 SER A C 1
ATOM 717 O O . SER A 1 95 ? -2.945 -12.718 10.354 1.00 98.75 95 SER A O 1
ATOM 719 N N . PRO A 1 96 ? -2.827 -11.733 8.330 1.00 98.62 96 PRO A N 1
ATOM 720 C CA . PRO A 1 96 ? -2.960 -12.971 7.563 1.00 98.62 96 PRO A CA 1
ATOM 721 C C . PRO A 1 96 ? -1.868 -14.001 7.886 1.00 98.62 96 PRO A C 1
ATOM 723 O O . PRO A 1 96 ? -2.154 -15.194 7.979 1.00 98.62 96 PRO A O 1
ATOM 726 N N . ALA A 1 97 ? -0.640 -13.540 8.160 1.00 98.12 97 ALA A N 1
ATOM 727 C CA . ALA A 1 97 ? 0.488 -14.384 8.569 1.00 98.12 97 ALA A CA 1
ATOM 728 C C . ALA A 1 97 ? 0.343 -14.967 9.991 1.00 98.12 97 ALA A C 1
ATOM 730 O O . ALA A 1 97 ? 1.124 -15.820 10.406 1.00 98.12 97 ALA A O 1
ATOM 731 N N . GLY A 1 98 ? -0.659 -14.518 10.751 1.00 98.19 98 GLY A N 1
ATOM 732 C CA . GLY A 1 98 ? -1.003 -15.036 12.071 1.00 98.19 98 GLY A CA 1
ATOM 733 C C . GLY A 1 98 ? -0.395 -14.298 13.255 1.00 98.19 98 GLY A C 1
ATOM 734 O O . GLY A 1 98 ? -0.744 -14.606 14.398 1.00 98.19 98 GLY A O 1
ATOM 735 N N . THR A 1 99 ? 0.433 -13.284 13.010 1.00 98.69 99 THR A N 1
ATOM 736 C CA . THR A 1 99 ? 0.895 -12.366 14.055 1.00 98.69 99 THR A CA 1
ATOM 737 C C . THR A 1 99 ? -0.303 -11.683 14.698 1.00 98.69 99 THR A C 1
ATOM 739 O O . THR A 1 99 ? -1.174 -11.175 13.999 1.00 98.69 99 THR A O 1
ATOM 742 N N . THR A 1 100 ? -0.360 -11.674 16.029 1.00 98.62 100 THR A N 1
ATOM 743 C CA . THR A 1 100 ? -1.452 -11.052 16.788 1.00 98.62 100 THR A CA 1
ATOM 744 C C . THR A 1 100 ? -0.887 -10.016 17.746 1.00 98.62 100 THR A C 1
ATOM 746 O O . THR A 1 100 ? 0.032 -10.312 18.506 1.00 98.62 100 THR A O 1
ATOM 749 N N . ILE A 1 101 ? -1.455 -8.812 17.711 1.00 98.62 101 ILE A N 1
ATOM 750 C CA . ILE A 1 101 ? -1.041 -7.660 18.510 1.00 98.62 101 ILE A CA 1
ATOM 751 C C . ILE A 1 101 ? -2.219 -7.191 19.348 1.00 98.62 101 ILE A C 1
ATOM 753 O O . ILE A 1 101 ? -3.305 -6.929 18.832 1.00 98.62 101 ILE A O 1
ATOM 757 N N . THR A 1 102 ? -2.005 -7.077 20.656 1.00 98.56 102 THR A N 1
ATOM 758 C CA . THR A 1 102 ? -2.989 -6.504 21.575 1.00 98.56 102 THR A CA 1
ATOM 759 C C . THR A 1 102 ? -2.925 -4.984 21.483 1.00 98.56 102 THR A C 1
ATOM 761 O O . THR A 1 102 ? -1.926 -4.375 21.860 1.00 98.56 102 THR A O 1
ATOM 764 N N . LEU A 1 103 ? -4.001 -4.366 21.005 1.00 98.69 103 LEU A N 1
ATOM 765 C CA . LEU A 1 103 ? -4.103 -2.915 20.843 1.00 98.69 103 LEU A CA 1
ATOM 766 C C . LEU A 1 103 ? -4.461 -2.230 22.159 1.00 98.69 103 LEU A C 1
ATOM 768 O O . LEU A 1 103 ? -3.896 -1.200 22.513 1.00 98.69 103 LEU A O 1
ATOM 772 N N . PHE A 1 104 ? -5.401 -2.825 22.888 1.00 98.44 104 PHE A N 1
ATOM 773 C CA . PHE A 1 104 ? -6.003 -2.271 24.093 1.00 98.44 104 PHE A CA 1
ATOM 774 C C . PHE A 1 104 ? -6.323 -3.413 25.052 1.00 98.44 104 PHE A C 1
ATOM 776 O O . PHE A 1 104 ? -6.855 -4.440 24.629 1.00 98.44 104 PHE A O 1
ATOM 783 N N . ARG A 1 105 ? -6.041 -3.242 26.347 1.00 97.19 105 ARG A N 1
ATOM 784 C CA . ARG A 1 105 ? -6.438 -4.216 27.367 1.00 97.19 105 ARG A CA 1
ATOM 785 C C . ARG A 1 105 ? -6.621 -3.551 28.719 1.00 97.19 105 ARG A C 1
ATOM 787 O O . ARG A 1 105 ? -5.672 -3.013 29.284 1.00 97.19 105 ARG A O 1
ATOM 794 N N . THR A 1 106 ? -7.819 -3.683 29.280 1.00 94.38 106 THR A N 1
ATOM 795 C CA . THR A 1 106 ? -8.108 -3.335 30.681 1.00 94.38 106 THR A CA 1
ATOM 796 C C . THR A 1 106 ? -7.761 -1.895 31.089 1.00 94.38 106 THR A C 1
ATOM 798 O O . THR A 1 106 ? -7.390 -1.632 32.231 1.00 94.38 106 THR A O 1
ATOM 801 N N . THR A 1 107 ? -7.878 -0.940 30.165 1.00 94.88 107 THR A N 1
ATOM 802 C CA . THR A 1 107 ? -7.422 0.446 30.362 1.00 94.88 107 THR A CA 1
ATOM 803 C C . THR A 1 107 ? -8.572 1.408 30.683 1.00 94.88 107 THR A C 1
ATOM 805 O O . THR A 1 107 ? -9.687 1.249 30.193 1.00 94.88 107 THR A O 1
ATOM 808 N N . GLY A 1 108 ? -8.298 2.459 31.463 1.00 93.81 108 GLY A N 1
ATOM 809 C CA . GLY A 1 108 ? -9.200 3.609 31.619 1.00 93.81 108 GLY A CA 1
ATOM 810 C C . GLY A 1 108 ? -10.176 3.554 32.797 1.00 93.81 108 GLY A C 1
ATOM 811 O O . GLY A 1 108 ? -11.019 4.437 32.911 1.00 93.81 108 GLY A O 1
ATOM 812 N N . GLY A 1 109 ? -10.068 2.567 33.692 1.00 93.12 109 GLY A N 1
ATOM 813 C CA . GLY A 1 109 ? -10.879 2.514 34.915 1.00 93.12 109 GLY A CA 1
ATOM 814 C C . GLY A 1 109 ? -12.383 2.544 34.624 1.00 93.12 109 GLY A C 1
ATOM 815 O O . GLY A 1 109 ? -12.897 1.675 33.934 1.00 93.12 109 GLY A O 1
ATOM 816 N N . THR A 1 110 ? -13.101 3.545 35.134 1.00 95.06 110 THR A N 1
ATOM 817 C CA . THR A 1 110 ? -14.554 3.698 34.921 1.00 95.06 110 THR A CA 1
ATOM 818 C C . THR A 1 110 ? -14.927 4.398 33.615 1.00 95.06 110 THR A C 1
ATOM 820 O O . THR A 1 110 ? -16.116 4.605 33.357 1.00 95.06 110 THR A O 1
ATOM 823 N N . ALA A 1 111 ? -13.943 4.784 32.803 1.00 97.25 111 ALA A N 1
ATOM 824 C CA . ALA A 1 111 ? -14.194 5.495 31.568 1.00 97.25 111 ALA A CA 1
ATOM 825 C C . ALA A 1 111 ? -14.973 4.642 30.556 1.00 97.25 111 ALA A C 1
ATOM 827 O O . ALA A 1 111 ? -14.926 3.405 30.534 1.00 97.25 111 ALA A O 1
ATOM 828 N N . ARG A 1 112 ? -15.704 5.346 29.701 1.00 97.25 112 ARG A N 1
ATOM 829 C CA . ARG A 1 112 ? -16.617 4.798 28.704 1.00 97.25 112 ARG A CA 1
ATOM 830 C C . ARG A 1 112 ? -16.086 5.027 27.308 1.00 97.25 112 ARG A C 1
ATOM 832 O O . ARG A 1 112 ? -15.412 6.032 27.066 1.00 97.25 112 ARG A O 1
ATOM 839 N N . ASN A 1 113 ? -16.516 4.144 26.412 1.00 98.00 113 ASN A N 1
ATOM 840 C CA . ASN A 1 113 ? -16.349 4.256 24.964 1.00 98.00 113 ASN A CA 1
ATOM 841 C C . ASN A 1 113 ? -14.889 4.319 24.495 1.00 98.00 113 ASN A C 1
ATOM 843 O O . ASN A 1 113 ? -13.964 4.577 25.267 1.00 98.00 113 ASN A O 1
ATOM 847 N N . LEU A 1 114 ? -14.692 4.096 23.201 1.00 98.12 114 LEU A N 1
ATOM 848 C CA . LEU A 1 114 ? -13.404 4.243 22.545 1.00 98.12 114 LEU A CA 1
ATOM 849 C C . LEU A 1 114 ? -13.621 4.872 21.167 1.00 98.12 114 LEU A C 1
ATOM 851 O O . LEU A 1 114 ? -14.417 4.368 20.378 1.00 98.12 114 LEU A O 1
ATOM 855 N N . ASN A 1 115 ? -12.928 5.976 20.899 1.00 98.56 115 ASN A N 1
ATOM 856 C CA . ASN A 1 115 ? -12.881 6.636 19.594 1.00 98.56 115 ASN A CA 1
ATOM 857 C C . ASN A 1 115 ? -11.424 7.026 19.318 1.00 98.56 115 ASN A C 1
ATOM 859 O O . ASN A 1 115 ? -11.001 8.161 19.558 1.00 98.56 115 ASN A O 1
ATOM 863 N N . VAL A 1 116 ? -10.638 6.028 18.917 1.00 98.56 116 VAL A N 1
ATOM 864 C CA . VAL A 1 116 ? -9.175 6.098 18.909 1.00 98.56 116 VAL A CA 1
ATOM 865 C C . VAL A 1 116 ? -8.616 5.568 17.598 1.00 98.56 116 VAL A C 1
ATOM 867 O O . VAL A 1 116 ? -8.985 4.482 17.156 1.00 98.56 116 VAL A O 1
ATOM 870 N N . LEU A 1 117 ? -7.672 6.313 17.026 1.00 98.81 117 LEU A N 1
ATOM 871 C CA . LEU A 1 117 ? -6.700 5.814 16.063 1.00 98.81 117 LEU A CA 1
ATOM 872 C C . LEU A 1 117 ? -5.509 5.208 16.817 1.00 98.81 117 LEU A C 1
ATOM 874 O O . LEU A 1 117 ? -4.821 5.902 17.565 1.00 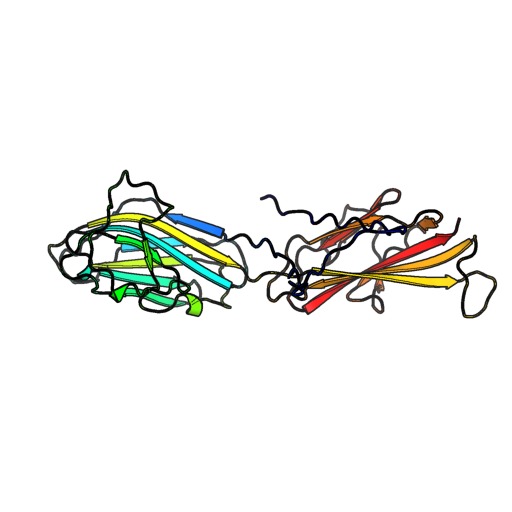98.81 117 LEU A O 1
ATOM 878 N N . PHE A 1 118 ? -5.271 3.914 16.637 1.00 98.88 118 PHE A N 1
ATOM 879 C CA . PHE A 1 118 ? -4.053 3.258 17.094 1.00 98.88 118 PHE A CA 1
ATOM 880 C C . PHE A 1 118 ? -2.956 3.431 16.052 1.00 98.88 118 PHE A C 1
ATOM 882 O O . PHE A 1 118 ? -3.114 2.982 14.916 1.00 98.88 118 PHE A O 1
ATOM 889 N N . ASP A 1 119 ? -1.865 4.061 16.474 1.00 98.56 119 ASP A N 1
ATOM 890 C CA . ASP A 1 119 ? -0.695 4.366 15.654 1.00 98.56 119 ASP A CA 1
ATOM 891 C C . ASP A 1 119 ? 0.567 4.236 16.512 1.00 98.56 119 ASP A C 1
ATOM 893 O O . ASP A 1 119 ? 0.713 4.927 17.523 1.00 98.56 119 ASP A O 1
ATOM 897 N N . SER A 1 120 ? 1.482 3.346 16.119 1.00 98.38 120 SER A N 1
ATOM 898 C CA . SER A 1 120 ? 2.724 3.100 16.869 1.00 98.38 120 SER A CA 1
ATOM 899 C C . SER A 1 120 ? 3.675 4.293 16.898 1.00 98.38 120 SER A C 1
ATOM 901 O O . SER A 1 120 ? 4.536 4.341 17.776 1.00 98.38 120 SER A O 1
ATOM 903 N N . ALA A 1 121 ? 3.538 5.241 15.969 1.00 97.56 121 ALA A N 1
ATOM 904 C CA . ALA A 1 121 ? 4.311 6.477 15.946 1.00 97.56 121 ALA A CA 1
ATOM 905 C C . ALA A 1 121 ? 3.808 7.513 16.968 1.00 97.56 121 ALA A C 1
ATOM 907 O O . ALA A 1 121 ? 4.493 8.504 17.232 1.00 97.56 121 ALA A O 1
ATOM 908 N N . SER A 1 122 ? 2.635 7.302 17.577 1.00 98.06 122 SER A N 1
ATOM 909 C CA . SER A 1 122 ? 2.125 8.197 18.616 1.00 98.06 122 SER A CA 1
ATOM 910 C C . SER A 1 122 ? 2.971 8.116 19.890 1.00 98.06 122 SER A C 1
ATOM 912 O O . SER A 1 122 ? 3.198 7.050 20.456 1.00 98.06 122 SER A O 1
ATOM 914 N N . ALA A 1 123 ? 3.403 9.271 20.397 1.00 96.31 123 ALA A N 1
ATOM 915 C CA . ALA A 1 123 ? 4.215 9.346 21.613 1.00 96.31 123 ALA A CA 1
ATOM 916 C C . ALA A 1 123 ? 3.437 8.965 22.889 1.00 96.31 123 ALA A C 1
ATOM 918 O O . ALA A 1 123 ? 4.033 8.620 23.911 1.00 96.31 123 ALA A O 1
ATOM 919 N N . THR A 1 124 ? 2.104 9.047 22.863 1.00 97.81 124 THR A N 1
ATOM 920 C CA . THR A 1 124 ? 1.252 8.762 24.022 1.00 97.81 124 THR A CA 1
ATOM 921 C C . THR A 1 124 ? 0.716 7.340 23.957 1.00 97.81 124 THR A C 1
ATOM 923 O O . THR A 1 124 ? -0.037 7.002 23.049 1.00 97.81 124 THR A O 1
ATOM 926 N N . SER A 1 125 ? 1.051 6.514 24.950 1.00 98.00 125 SER A N 1
ATOM 927 C CA . SER A 1 125 ? 0.499 5.160 25.075 1.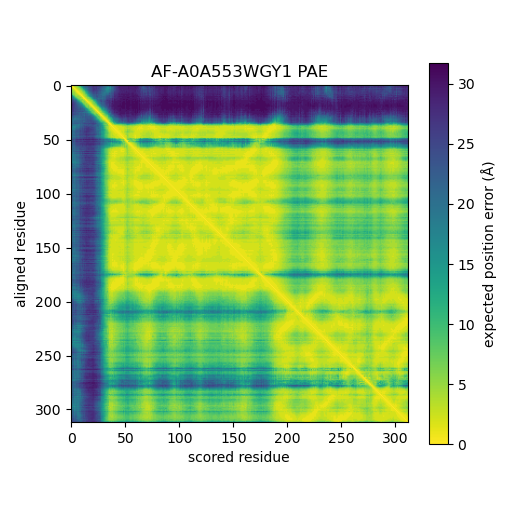00 98.00 125 SER A CA 1
ATOM 928 C C . SER A 1 125 ? -0.989 5.187 25.417 1.00 98.00 125 SER A C 1
ATOM 930 O O . SER A 1 125 ? -1.420 5.965 26.267 1.00 98.00 125 SER A O 1
ATOM 932 N N . ILE A 1 126 ? -1.753 4.254 24.850 1.00 98.19 126 ILE A N 1
ATOM 933 C CA . ILE A 1 126 ? -3.161 4.035 25.187 1.00 98.19 126 ILE A CA 1
ATOM 934 C C . ILE A 1 126 ? -3.387 3.825 26.688 1.00 98.19 126 ILE A C 1
ATOM 936 O O . ILE A 1 126 ? -4.439 4.204 27.194 1.00 98.19 126 ILE A O 1
ATOM 940 N N . ASN A 1 127 ? -2.404 3.291 27.427 1.00 97.25 127 ASN A N 1
ATOM 941 C CA . ASN A 1 127 ? -2.511 3.033 28.869 1.00 97.25 127 ASN A CA 1
ATOM 942 C C . ASN A 1 127 ? -2.787 4.288 29.711 1.00 97.25 127 ASN A C 1
ATOM 944 O O . ASN A 1 127 ? -3.283 4.168 30.831 1.00 97.25 127 ASN A O 1
ATOM 948 N N . THR A 1 128 ? -2.502 5.482 29.186 1.00 97.00 128 THR A N 1
ATOM 949 C CA . THR A 1 128 ? -2.780 6.756 29.864 1.00 97.00 128 THR A CA 1
ATOM 950 C C . THR A 1 128 ? -4.190 7.290 29.585 1.00 97.00 128 THR A C 1
ATOM 952 O O . THR A 1 128 ? -4.578 8.320 30.136 1.00 97.00 128 THR A O 1
ATOM 955 N N . HIS A 1 129 ? -4.990 6.600 28.762 1.00 97.31 129 HIS A N 1
ATOM 956 C CA . HIS A 1 129 ? -6.323 7.052 28.364 1.00 97.31 129 HIS A CA 1
ATOM 957 C C . HIS A 1 129 ? -7.364 6.852 29.473 1.00 97.31 129 HIS A C 1
ATOM 959 O O . HIS A 1 129 ? -7.938 5.771 29.641 1.00 97.31 129 HIS A O 1
ATOM 965 N N . THR A 1 130 ? -7.663 7.920 30.213 1.00 96.25 130 THR A N 1
ATOM 966 C CA . THR A 1 130 ? -8.552 7.911 31.394 1.00 96.25 130 THR A CA 1
ATOM 967 C C . THR A 1 130 ? -9.866 8.677 31.215 1.00 96.25 130 THR A C 1
ATOM 969 O O . THR A 1 130 ? -10.730 8.602 32.084 1.00 96.25 130 THR A O 1
ATOM 972 N N . VAL A 1 131 ? -10.059 9.386 30.099 1.00 96.88 131 VAL A N 1
ATOM 973 C CA . VAL A 1 131 ? -11.260 10.211 29.849 1.00 96.88 131 VAL A CA 1
ATOM 974 C C . VAL A 1 131 ? -12.251 9.516 28.921 1.00 96.88 131 VAL A C 1
ATOM 976 O O . VAL A 1 131 ? -11.849 8.707 28.090 1.00 96.88 131 VAL A O 1
ATOM 979 N N . ASN A 1 132 ? -13.545 9.816 29.034 1.00 97.81 132 ASN A N 1
ATOM 980 C CA . ASN A 1 132 ? -14.556 9.270 28.122 1.00 97.81 132 ASN A CA 1
ATOM 981 C C . ASN A 1 132 ? -14.322 9.731 26.678 1.00 97.81 132 ASN A C 1
ATOM 983 O O . ASN A 1 132 ? -13.903 10.867 26.442 1.00 97.81 132 ASN A O 1
ATOM 987 N N . ASP A 1 133 ? -14.674 8.867 25.729 1.00 98.25 133 ASP A N 1
ATOM 988 C CA . ASP A 1 133 ? -14.760 9.234 24.317 1.00 98.25 133 ASP A CA 1
ATOM 989 C C . ASP A 1 133 ? -16.217 9.370 23.857 1.00 98.25 133 ASP A C 1
ATOM 991 O O . ASP A 1 133 ? -17.133 8.737 24.397 1.00 98.25 133 ASP A O 1
ATOM 995 N N . THR A 1 134 ? -16.435 10.194 22.835 1.00 97.94 134 THR A N 1
ATOM 996 C CA . THR A 1 134 ? -17.732 10.292 22.163 1.00 97.94 134 THR A CA 1
ATOM 997 C C . THR A 1 134 ? -17.855 9.146 21.168 1.00 97.94 134 THR A C 1
ATOM 999 O O . THR A 1 134 ? -17.092 9.080 20.201 1.00 97.94 134 THR A O 1
ATOM 1002 N N . ALA A 1 135 ? -18.811 8.247 21.405 1.00 97.56 135 ALA A N 1
ATOM 1003 C CA . ALA A 1 135 ? -19.140 7.166 20.487 1.00 97.56 135 ALA A CA 1
ATOM 1004 C C . ALA A 1 135 ? -20.652 6.936 20.449 1.00 97.56 135 ALA A C 1
ATOM 1006 O O . ALA A 1 135 ? -21.265 6.579 21.455 1.00 97.56 135 ALA A O 1
ATOM 1007 N N . ALA A 1 136 ? -21.230 7.148 19.275 1.00 95.88 136 ALA A N 1
ATOM 1008 C CA . ALA A 1 136 ? -22.614 6.854 18.942 1.00 95.88 136 ALA A CA 1
ATOM 1009 C C . ALA A 1 136 ? -22.682 6.391 17.480 1.00 95.88 136 ALA A C 1
ATOM 1011 O O . ALA A 1 136 ? -21.766 6.669 16.709 1.00 95.88 136 ALA A O 1
ATOM 1012 N N . ALA A 1 137 ? -23.794 5.774 17.077 1.00 93.00 137 ALA A N 1
ATOM 1013 C CA . ALA A 1 137 ? -24.004 5.340 15.692 1.00 93.00 137 ALA A CA 1
ATOM 1014 C C . ALA A 1 137 ? -23.880 6.492 14.671 1.00 93.00 137 ALA A C 1
ATOM 1016 O O . ALA A 1 137 ? -23.456 6.287 13.542 1.00 93.00 137 ALA A O 1
ATOM 1017 N N . ALA A 1 138 ? -24.207 7.725 15.075 1.00 95.12 138 ALA A N 1
ATOM 1018 C CA . ALA A 1 138 ? -24.088 8.916 14.231 1.00 95.12 138 ALA A CA 1
ATOM 1019 C C . ALA A 1 138 ? -22.681 9.554 14.233 1.00 95.12 138 ALA A C 1
ATOM 1021 O O . ALA A 1 138 ? -22.466 10.560 13.557 1.00 95.12 138 ALA A O 1
ATOM 1022 N N . THR A 1 139 ? -21.728 9.039 15.018 1.00 97.12 139 THR A N 1
ATOM 1023 C CA . THR A 1 139 ? -20.362 9.576 15.051 1.00 97.12 139 THR A CA 1
ATOM 1024 C C . THR A 1 139 ? -19.635 9.211 13.758 1.00 97.12 139 THR A C 1
ATOM 1026 O O . THR A 1 139 ? -19.362 8.044 13.501 1.00 97.12 139 THR A O 1
ATOM 1029 N N . VAL A 1 140 ? -19.291 10.219 12.956 1.00 95.81 140 VAL A N 1
ATOM 1030 C CA . VAL A 1 140 ? -18.544 10.036 11.706 1.00 95.81 140 VAL A CA 1
ATOM 1031 C C . VAL A 1 140 ? -17.052 9.947 12.012 1.00 95.81 140 VAL A C 1
ATOM 1033 O O . VAL A 1 140 ? -16.484 10.854 12.617 1.00 95.81 140 VAL A O 1
ATOM 1036 N N . VAL A 1 141 ? -16.421 8.859 11.576 1.00 95.56 141 VAL A N 1
ATOM 1037 C CA . VAL A 1 141 ? -14.970 8.654 11.624 1.00 95.56 141 VAL A CA 1
ATOM 1038 C C . VAL A 1 141 ? -14.504 8.058 10.291 1.00 95.56 141 VAL A C 1
ATOM 1040 O O . VAL A 1 141 ? -15.262 7.313 9.665 1.00 95.56 141 VAL A O 1
ATOM 1043 N N . PRO A 1 142 ? -13.259 8.317 9.853 1.00 94.12 142 PRO A N 1
ATOM 1044 C CA . PRO A 1 142 ? -12.282 9.282 10.387 1.00 94.12 142 PRO A CA 1
ATOM 1045 C C . PRO A 1 142 ? -12.697 10.769 10.209 1.00 94.12 142 PRO A C 1
ATOM 1047 O O . PRO A 1 142 ? -13.528 11.054 9.349 1.00 94.12 142 PRO A O 1
ATOM 1050 N N . PRO A 1 143 ? -12.112 11.731 10.962 1.00 96.56 143 PRO A N 1
ATOM 1051 C CA . PRO A 1 143 ? -11.045 11.552 11.950 1.00 96.56 143 PRO A CA 1
ATOM 1052 C C . PRO A 1 143 ? -11.549 10.952 13.267 1.00 96.56 143 PRO A C 1
ATOM 1054 O O . PRO A 1 143 ? -12.674 11.200 13.689 1.00 96.56 143 PRO A O 1
ATOM 1057 N N . TYR A 1 144 ? -10.694 10.170 13.926 1.00 98.31 144 TYR A N 1
ATOM 1058 C CA . TYR A 1 144 ? -10.954 9.681 15.282 1.00 98.31 144 TYR A CA 1
ATOM 1059 C C . TYR A 1 144 ? -10.704 10.793 16.302 1.00 98.31 144 TYR A C 1
ATOM 1061 O O . TYR A 1 144 ? -9.902 11.697 16.066 1.00 98.31 144 TYR A O 1
ATOM 1069 N N . GLN A 1 145 ? -11.372 10.722 17.453 1.00 98.38 145 GLN A N 1
ATOM 1070 C CA . GLN A 1 145 ? -11.280 11.766 18.478 1.00 98.38 145 GLN A CA 1
ATOM 1071 C C . GLN A 1 145 ? -9.855 11.904 19.040 1.00 98.38 145 GLN A C 1
ATOM 1073 O O . GLN A 1 145 ? -9.462 12.989 19.473 1.00 98.38 145 GLN A O 1
ATOM 1078 N N . ARG A 1 146 ? -9.097 10.800 19.093 1.00 97.88 146 ARG A N 1
ATOM 1079 C CA . ARG A 1 146 ? -7.739 10.743 19.653 1.00 97.88 146 ARG A CA 1
ATOM 1080 C C . ARG A 1 146 ? -6.859 9.762 18.886 1.00 97.88 146 ARG A C 1
ATOM 1082 O O . ARG A 1 146 ? -7.369 8.852 18.239 1.00 97.88 146 ARG A O 1
ATOM 1089 N N . THR A 1 147 ? -5.547 9.903 19.058 1.00 98.56 147 THR A N 1
ATOM 1090 C CA . THR A 1 147 ? -4.542 8.974 18.531 1.00 98.56 147 THR A CA 1
ATOM 1091 C C . THR A 1 147 ? -3.626 8.512 19.657 1.00 98.56 147 THR A C 1
ATOM 1093 O O . THR A 1 147 ? -3.102 9.344 20.397 1.00 98.56 147 THR A O 1
ATOM 1096 N N . PHE A 1 148 ? -3.403 7.206 19.781 1.00 98.69 148 PHE A N 1
ATOM 1097 C CA . PHE A 1 148 ? -2.539 6.617 20.808 1.00 98.69 148 PHE A CA 1
ATOM 1098 C C . PHE A 1 148 ? -1.659 5.509 20.232 1.00 98.69 148 PHE A C 1
ATOM 1100 O O . PHE A 1 148 ? -2.089 4.770 19.348 1.00 98.69 148 PHE A O 1
ATOM 1107 N N . ALA A 1 149 ? -0.475 5.320 20.814 1.00 98.69 149 ALA A N 1
ATOM 1108 C CA . ALA A 1 149 ? 0.279 4.094 20.617 1.00 98.69 149 ALA A CA 1
ATOM 1109 C C . ALA A 1 149 ? -0.464 2.929 21.285 1.00 98.69 149 ALA A C 1
ATOM 1111 O O . ALA A 1 149 ? -0.866 3.051 22.451 1.00 98.69 149 ALA A O 1
ATOM 1112 N N . PRO A 1 150 ? -0.661 1.804 20.578 1.00 98.56 150 PRO A N 1
ATOM 1113 C CA . PRO A 1 150 ? -1.304 0.628 21.146 1.00 98.56 150 PRO A CA 1
ATOM 1114 C C . PRO A 1 150 ? -0.470 0.005 22.272 1.00 98.56 150 PRO A C 1
ATOM 1116 O O . PRO A 1 150 ? 0.702 0.331 22.467 1.00 98.56 150 PRO A O 1
ATOM 1119 N N . LEU A 1 151 ? -1.081 -0.910 23.029 1.00 98.25 151 LEU A N 1
ATOM 1120 C CA . LEU A 1 151 ? -0.413 -1.622 24.122 1.00 98.25 151 LEU A CA 1
ATOM 1121 C C . LEU A 1 151 ? 0.811 -2.413 23.632 1.00 98.25 151 LEU A C 1
ATOM 1123 O O . LEU A 1 151 ? 1.851 -2.407 24.288 1.00 98.25 151 LEU A O 1
ATOM 1127 N N . GLN A 1 152 ? 0.681 -3.096 22.497 1.00 98.50 152 GLN A N 1
ATOM 1128 C CA . GLN A 1 152 ? 1.782 -3.706 21.757 1.00 98.50 152 GLN A CA 1
ATOM 1129 C C . GLN A 1 152 ? 1.911 -3.006 20.404 1.00 98.50 152 GLN A C 1
ATOM 1131 O O . GLN A 1 152 ? 0.904 -2.686 19.779 1.00 98.50 152 GLN A O 1
ATOM 1136 N N . SER A 1 153 ? 3.142 -2.765 19.952 1.00 98.31 153 SER A N 1
ATOM 1137 C CA . SER A 1 153 ? 3.382 -2.015 18.716 1.00 98.31 153 SER A CA 1
ATOM 1138 C C . SER A 1 153 ? 2.856 -2.752 17.477 1.00 98.31 153 SER A C 1
ATOM 1140 O O . SER A 1 153 ? 3.100 -3.946 17.295 1.00 98.31 153 SER A O 1
ATOM 1142 N N . LEU A 1 154 ? 2.187 -2.002 16.598 1.00 98.75 154 LEU A N 1
ATOM 1143 C CA . LEU A 1 154 ? 1.774 -2.424 15.255 1.00 98.75 154 LEU A CA 1
ATOM 1144 C C . LEU A 1 154 ? 2.972 -2.647 14.319 1.00 98.75 154 LEU A C 1
ATOM 1146 O O . LEU A 1 154 ? 2.834 -3.375 13.342 1.00 98.75 154 LEU A O 1
ATOM 1150 N N . ASN A 1 155 ? 4.165 -2.132 14.650 1.00 98.31 155 ASN A N 1
ATOM 1151 C CA . ASN A 1 155 ? 5.386 -2.338 13.857 1.00 98.31 155 ASN A CA 1
ATOM 1152 C C . ASN A 1 155 ? 5.777 -3.819 13.738 1.00 98.31 155 ASN A C 1
ATOM 1154 O O . ASN A 1 155 ? 6.562 -4.177 12.867 1.00 98.31 155 ASN A O 1
ATOM 1158 N N . ALA A 1 156 ? 5.223 -4.696 14.582 1.00 98.31 156 ALA A N 1
ATOM 1159 C CA . ALA A 1 156 ? 5.367 -6.144 14.447 1.00 98.31 156 ALA A CA 1
ATOM 1160 C C . ALA A 1 156 ? 4.820 -6.695 13.113 1.00 98.31 156 ALA A C 1
ATOM 1162 O O . ALA A 1 156 ? 5.162 -7.814 12.728 1.00 98.31 156 ALA A O 1
ATOM 1163 N N . PHE A 1 157 ? 3.977 -5.927 12.416 1.00 98.62 157 PHE A N 1
ATOM 1164 C CA . PHE A 1 157 ? 3.477 -6.253 11.083 1.00 98.62 157 PHE A CA 1
ATOM 1165 C C . PHE A 1 157 ? 4.403 -5.796 9.948 1.00 98.62 157 PHE A C 1
ATOM 1167 O O . PHE A 1 157 ? 4.254 -6.271 8.823 1.00 98.62 157 PHE A O 1
ATOM 1174 N N . ASN A 1 158 ? 5.368 -4.913 10.213 1.00 98.06 158 ASN A N 1
ATOM 1175 C CA . ASN A 1 158 ? 6.255 -4.382 9.180 1.00 98.06 158 ASN A CA 1
ATOM 1176 C C . ASN A 1 158 ? 7.100 -5.509 8.571 1.00 98.06 158 ASN A C 1
ATOM 1178 O O . ASN A 1 158 ? 7.589 -6.394 9.274 1.00 98.06 158 ASN A O 1
ATOM 1182 N N . GLY A 1 159 ? 7.256 -5.488 7.248 1.00 96.38 159 GLY A N 1
ATOM 1183 C CA . GLY A 1 159 ? 7.945 -6.539 6.498 1.00 96.38 159 GLY A CA 1
ATOM 1184 C C . GLY A 1 159 ? 7.092 -7.773 6.175 1.00 96.38 159 GLY A C 1
ATOM 1185 O O . GLY A 1 159 ? 7.523 -8.602 5.377 1.00 96.38 159 GLY A O 1
ATOM 1186 N N . GLN A 1 160 ? 5.884 -7.908 6.734 1.00 97.94 160 GLN A N 1
ATOM 1187 C CA . GLN A 1 160 ? 4.959 -8.977 6.342 1.00 97.94 160 GLN A CA 1
ATOM 1188 C C . GLN A 1 160 ? 4.292 -8.662 4.996 1.00 97.94 160 GLN A C 1
ATOM 1190 O O . GLN A 1 160 ? 4.219 -7.507 4.577 1.00 97.94 160 GLN A O 1
ATOM 1195 N N . ASN A 1 161 ? 3.764 -9.694 4.335 1.00 96.38 161 ASN A N 1
ATOM 1196 C CA . ASN A 1 161 ? 2.841 -9.524 3.216 1.00 96.38 161 ASN A CA 1
ATOM 1197 C C . ASN A 1 161 ? 1.467 -9.082 3.751 1.00 96.38 161 ASN A C 1
ATOM 1199 O O . ASN A 1 161 ? 0.940 -9.700 4.678 1.00 96.38 161 ASN A O 1
ATOM 1203 N N . ALA A 1 162 ? 0.896 -8.025 3.173 1.00 97.38 162 ALA A N 1
ATOM 1204 C CA . ALA A 1 162 ? -0.412 -7.502 3.561 1.00 97.38 162 ALA A CA 1
ATOM 1205 C C . ALA A 1 162 ? -1.596 -8.379 3.119 1.00 97.38 162 ALA A C 1
ATOM 1207 O O . ALA A 1 162 ? -2.665 -8.284 3.727 1.00 97.38 162 ALA A O 1
ATOM 1208 N N . ASN A 1 163 ? -1.407 -9.211 2.090 1.00 97.94 163 ASN A N 1
ATOM 1209 C CA . ASN A 1 163 ? -2.464 -9.959 1.416 1.00 97.94 163 ASN A CA 1
ATOM 1210 C C . ASN A 1 163 ? -3.198 -10.940 2.337 1.00 97.94 163 ASN A C 1
ATOM 1212 O O . ASN A 1 163 ? -2.576 -11.749 3.029 1.00 97.94 163 ASN A O 1
ATOM 1216 N N . GLY A 1 164 ? -4.529 -10.917 2.277 1.00 98.38 164 GLY A N 1
ATOM 1217 C CA . GLY A 1 164 ? -5.400 -11.868 2.958 1.00 98.38 164 GLY A CA 1
ATOM 1218 C C . GLY A 1 164 ? -6.317 -11.231 3.998 1.00 98.38 164 GLY A C 1
ATOM 1219 O O . GLY A 1 164 ? -6.638 -10.044 3.949 1.00 98.38 164 GLY A O 1
ATOM 1220 N N . ILE A 1 165 ? -6.787 -12.059 4.932 1.00 98.56 165 ILE A N 1
ATOM 1221 C CA . ILE A 1 165 ? -7.773 -11.659 5.940 1.00 98.56 165 ILE A CA 1
ATOM 1222 C C . ILE A 1 165 ? -7.070 -11.149 7.198 1.00 98.56 165 ILE A C 1
ATOM 1224 O O . ILE A 1 165 ? -6.354 -11.891 7.874 1.00 98.56 165 ILE A O 1
ATOM 1228 N N . TRP A 1 166 ? -7.346 -9.894 7.533 1.00 98.81 166 TRP A N 1
ATOM 1229 C CA . TRP A 1 166 ? -7.022 -9.289 8.819 1.00 98.81 166 TRP A CA 1
ATOM 1230 C C . TRP A 1 166 ? -8.217 -9.386 9.752 1.00 98.81 166 TRP A C 1
ATOM 1232 O O . TRP A 1 166 ? -9.342 -9.119 9.333 1.00 98.81 166 TRP A O 1
ATOM 1242 N N . THR A 1 167 ? -7.975 -9.699 11.022 1.00 98.69 167 THR A N 1
ATOM 1243 C CA . THR A 1 167 ? -9.047 -9.881 12.007 1.00 98.69 167 THR A CA 1
ATOM 1244 C C . THR A 1 167 ? -8.843 -8.968 13.205 1.00 98.69 167 THR A C 1
ATOM 1246 O O . THR A 1 167 ? -7.880 -9.130 13.952 1.00 98.69 167 THR A O 1
ATOM 1249 N N . LEU A 1 168 ? -9.771 -8.036 13.414 1.00 98.69 168 LEU A N 1
ATOM 1250 C CA . LEU A 1 168 ? -9.936 -7.295 14.660 1.00 98.69 168 LEU A CA 1
ATOM 1251 C C . LEU A 1 168 ? -10.864 -8.094 15.581 1.00 98.69 168 LEU A C 1
ATOM 1253 O O . LEU A 1 168 ? -12.015 -8.355 15.234 1.00 98.69 168 LEU A O 1
ATOM 1257 N N . SER A 1 169 ? -10.362 -8.469 16.751 1.00 97.81 169 SER A N 1
ATOM 1258 C CA . SER A 1 169 ? -11.105 -9.186 17.784 1.00 97.81 169 SER A CA 1
ATOM 1259 C C . SER A 1 169 ? -11.331 -8.276 18.983 1.00 97.81 169 SER A C 1
ATOM 1261 O O . SER A 1 169 ? -10.395 -7.629 19.458 1.00 97.81 169 SER A O 1
ATOM 1263 N N . ILE A 1 170 ? -12.567 -8.218 19.469 1.00 97.38 170 ILE A N 1
ATOM 1264 C CA . ILE A 1 170 ? -12.968 -7.452 20.649 1.00 97.38 170 ILE A CA 1
ATOM 1265 C C . ILE A 1 170 ? -13.611 -8.431 21.627 1.00 97.38 170 ILE A C 1
ATOM 1267 O O . ILE A 1 170 ? -14.735 -8.885 21.414 1.00 97.38 170 ILE A O 1
ATOM 1271 N N . CYS A 1 171 ? -12.899 -8.748 22.703 1.00 94.88 171 CYS A N 1
ATOM 1272 C CA . CYS A 1 171 ? -13.476 -9.440 23.846 1.00 94.88 171 CYS A CA 1
ATOM 1273 C C . CYS A 1 171 ? -13.907 -8.424 24.909 1.00 94.88 171 CYS A C 1
ATOM 1275 O O . CYS A 1 171 ? -13.116 -7.550 25.263 1.00 94.88 171 CYS A O 1
ATOM 1277 N N . ASP A 1 172 ? -15.101 -8.597 25.471 1.00 93.94 172 ASP A N 1
ATOM 1278 C CA . ASP A 1 172 ? -15.462 -8.062 26.785 1.00 93.94 172 ASP A CA 1
ATOM 1279 C C . ASP A 1 172 ? -15.216 -9.138 27.855 1.00 93.94 172 ASP A C 1
ATOM 1281 O O . ASP A 1 172 ? -15.699 -10.250 27.731 1.00 93.94 172 ASP A O 1
ATOM 1285 N N . SER A 1 173 ? -14.421 -8.872 28.887 1.00 90.25 173 SER A N 1
ATOM 1286 C CA . SER A 1 173 ? -14.062 -9.887 29.885 1.00 90.25 173 SER A CA 1
ATOM 1287 C C . SER A 1 173 ? -14.966 -9.911 31.117 1.00 90.25 173 SER A C 1
ATOM 1289 O O . SER A 1 173 ? -14.719 -10.678 32.052 1.00 90.25 173 SER A O 1
ATOM 1291 N N . VAL A 1 174 ? -15.998 -9.061 31.163 1.00 89.00 174 VAL A N 1
ATOM 1292 C CA . VAL A 1 174 ? -16.864 -8.918 32.338 1.00 89.00 174 VAL A CA 1
ATOM 1293 C C . VAL A 1 174 ? -18.331 -8.953 31.937 1.00 89.00 174 VAL A C 1
ATOM 1295 O O . VAL A 1 174 ? -18.824 -8.091 31.222 1.00 89.00 174 VAL A O 1
ATOM 1298 N N . THR A 1 175 ? -19.071 -9.914 32.485 1.00 84.94 175 THR A N 1
ATOM 1299 C CA . THR A 1 175 ? -20.515 -10.034 32.261 1.00 84.94 175 THR A CA 1
ATOM 1300 C C . THR A 1 175 ? -21.284 -8.831 32.812 1.00 84.94 175 THR A C 1
ATOM 1302 O O . THR A 1 175 ? -20.959 -8.308 33.881 1.00 84.94 175 THR A O 1
ATOM 1305 N N . GLY A 1 176 ? -22.366 -8.449 32.135 1.00 81.56 176 GLY A N 1
ATOM 1306 C CA . GLY A 1 176 ? -23.324 -7.444 32.613 1.00 81.56 176 GLY A CA 1
ATOM 1307 C C . GLY A 1 176 ? -23.028 -6.009 32.177 1.00 81.56 176 GLY A C 1
ATOM 1308 O O . GLY A 1 176 ? -23.922 -5.166 32.251 1.00 81.56 176 GLY A O 1
ATOM 1309 N N . ASN A 1 177 ? -21.829 -5.733 31.660 1.00 86.25 177 ASN A N 1
ATOM 1310 C CA . ASN A 1 177 ? -21.603 -4.551 30.839 1.00 86.25 177 ASN A CA 1
ATOM 1311 C C . ASN A 1 177 ? -21.842 -4.923 29.379 1.00 86.25 177 ASN A C 1
ATOM 1313 O O . ASN A 1 177 ? -21.621 -6.054 28.959 1.00 86.25 177 ASN A O 1
ATOM 1317 N N . THR A 1 178 ? -22.390 -3.979 28.629 1.00 89.50 178 THR A N 1
ATOM 1318 C CA . THR A 1 178 ? -22.615 -4.152 27.202 1.00 89.50 178 THR A CA 1
ATOM 1319 C C . THR A 1 178 ? -22.146 -2.910 26.471 1.00 89.50 178 THR A C 1
ATOM 1321 O O . THR A 1 178 ? -21.967 -1.823 27.042 1.00 89.50 178 THR A O 1
ATOM 1324 N N . GLY A 1 179 ? -21.935 -3.077 25.180 1.00 94.88 179 GLY A N 1
ATOM 1325 C CA . GLY A 1 179 ? -21.605 -2.005 24.278 1.00 94.88 179 GLY A CA 1
ATOM 1326 C C . GLY A 1 179 ? -21.959 -2.345 22.849 1.00 94.88 179 GLY A C 1
ATOM 1327 O O . GLY A 1 179 ? -22.648 -3.322 22.548 1.00 94.88 179 GLY A O 1
ATOM 1328 N N . THR A 1 180 ? -21.490 -1.497 21.952 1.00 97.25 180 THR A N 1
ATOM 1329 C CA . THR A 1 180 ? -21.781 -1.593 20.530 1.00 97.25 180 THR A CA 1
ATOM 1330 C C . THR A 1 180 ? -20.554 -1.146 19.759 1.00 97.25 180 THR A C 1
ATOM 1332 O O . THR A 1 180 ? -20.016 -0.063 19.994 1.00 97.25 180 THR A O 1
ATOM 1335 N N . PHE A 1 181 ? -20.091 -2.002 18.860 1.00 98.25 181 PHE A N 1
ATOM 1336 C CA . PHE A 1 181 ? -19.144 -1.632 17.821 1.00 98.25 181 PHE A CA 1
ATOM 1337 C C . PHE A 1 181 ? -19.878 -0.819 16.758 1.00 98.25 181 PHE A C 1
ATOM 1339 O O . PHE A 1 181 ? -20.971 -1.226 16.375 1.00 98.25 181 PHE A O 1
ATOM 1346 N N . PHE A 1 182 ? -19.265 0.257 16.264 1.00 98.31 182 PHE A N 1
ATOM 1347 C CA . PHE A 1 182 ? -19.819 1.064 15.173 1.00 98.31 182 PHE A CA 1
ATOM 1348 C C . PHE A 1 182 ? -18.922 1.038 13.936 1.00 98.31 182 PHE A C 1
ATOM 1350 O O . PHE A 1 182 ? -19.366 0.749 12.829 1.00 98.31 182 PHE A O 1
ATOM 1357 N N . HIS A 1 183 ? -17.627 1.325 14.110 1.00 98.44 183 HIS A N 1
ATOM 1358 C CA . HIS A 1 183 ? -16.736 1.533 12.971 1.00 98.44 183 HIS A CA 1
ATOM 1359 C C . HIS A 1 183 ? -15.301 1.129 13.277 1.00 98.44 183 HIS A C 1
ATOM 1361 O O . HIS A 1 183 ? -14.788 1.341 14.375 1.00 98.44 183 HIS A O 1
ATOM 1367 N N . SER A 1 184 ? -14.614 0.601 12.272 1.00 98.50 184 SER A N 1
ATOM 1368 C CA . SER A 1 184 ? -13.162 0.487 12.285 1.00 98.50 184 SER A CA 1
ATOM 1369 C C . SER A 1 184 ? -12.584 0.707 10.894 1.00 98.50 184 SER A C 1
ATOM 1371 O O . SER A 1 184 ? -13.221 0.420 9.879 1.00 98.50 184 SER A O 1
ATOM 1373 N N . THR A 1 185 ? -11.378 1.260 10.846 1.00 98.62 185 THR A N 1
ATOM 1374 C CA . THR A 1 185 ? -10.615 1.455 9.613 1.00 98.62 185 THR A CA 1
ATOM 1375 C C . THR A 1 185 ? -9.207 0.943 9.823 1.00 98.62 185 THR A C 1
ATOM 1377 O O . THR A 1 185 ? -8.477 1.512 10.630 1.00 98.62 185 THR A O 1
ATOM 1380 N N . LEU A 1 186 ? -8.842 -0.114 9.107 1.00 98.75 186 LEU A N 1
ATOM 1381 C CA . LEU A 1 186 ? -7.472 -0.589 8.987 1.00 98.75 186 LEU A CA 1
ATOM 1382 C C . LEU A 1 186 ? -6.799 0.182 7.854 1.00 98.75 186 LEU A C 1
ATOM 1384 O O . LEU A 1 186 ? -7.292 0.166 6.731 1.00 98.75 186 LEU A O 1
ATOM 1388 N N . THR A 1 187 ? -5.683 0.837 8.137 1.00 98.50 187 THR A N 1
ATOM 1389 C CA . THR A 1 187 ? -4.885 1.580 7.163 1.00 98.50 187 THR A CA 1
ATOM 1390 C C . THR A 1 187 ? 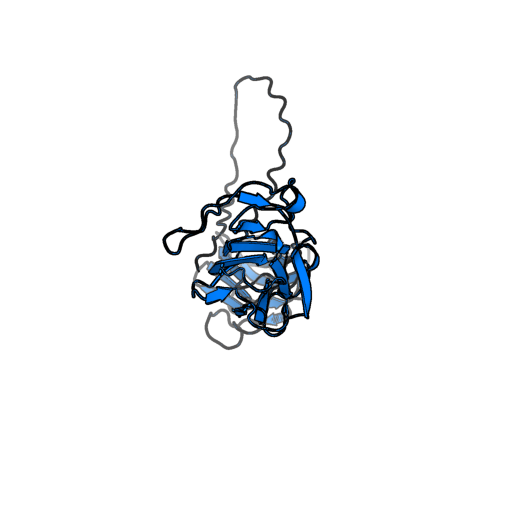-3.499 0.962 7.103 1.00 98.50 187 THR A C 1
ATOM 1392 O O . THR A 1 187 ? -2.820 0.872 8.122 1.00 98.50 187 THR A O 1
ATOM 1395 N N . ILE A 1 188 ? -3.079 0.538 5.915 1.00 98.31 188 ILE A N 1
ATOM 1396 C CA . ILE A 1 188 ? -1.787 -0.110 5.692 1.00 98.31 188 ILE A CA 1
ATOM 1397 C C . ILE A 1 188 ? -0.996 0.725 4.691 1.00 98.31 188 ILE A C 1
ATOM 1399 O O . ILE A 1 188 ? -1.483 1.025 3.599 1.00 98.31 188 ILE A O 1
ATOM 1403 N N . LEU A 1 189 ? 0.233 1.079 5.049 1.00 96.56 189 LEU A N 1
ATOM 1404 C CA . LEU A 1 189 ? 1.196 1.692 4.146 1.00 96.56 189 LEU A CA 1
ATOM 1405 C C . LEU A 1 189 ? 2.090 0.587 3.561 1.00 96.56 189 LEU A C 1
ATOM 1407 O O . LEU A 1 189 ? 2.709 -0.149 4.334 1.00 96.56 189 LEU A O 1
ATOM 1411 N N . PRO A 1 190 ? 2.178 0.426 2.230 1.00 94.81 190 PRO A N 1
ATOM 1412 C CA . PRO A 1 190 ? 3.145 -0.489 1.615 1.00 94.81 190 PRO A CA 1
ATOM 1413 C C . PRO A 1 190 ? 4.599 -0.049 1.876 1.00 94.81 190 PRO A C 1
ATOM 1415 O O . PRO A 1 190 ? 4.826 1.051 2.361 1.00 94.81 190 PRO A O 1
ATOM 1418 N N . LEU A 1 191 ? 5.614 -0.827 1.494 1.00 93.31 191 LEU A N 1
ATOM 1419 C CA . LEU A 1 191 ? 6.987 -0.320 1.337 1.00 93.31 191 LEU A CA 1
ATOM 1420 C C . LEU A 1 191 ? 7.115 0.496 0.042 1.00 93.31 191 LEU A C 1
ATOM 1422 O O . LEU A 1 191 ? 6.573 0.075 -0.983 1.00 93.31 191 LEU A O 1
ATOM 1426 N N . PRO A 1 192 ? 7.804 1.652 0.058 1.00 90.50 192 PRO A N 1
ATOM 1427 C CA . PRO A 1 192 ? 7.932 2.487 -1.129 1.00 90.50 192 PRO A CA 1
ATOM 1428 C C . PRO A 1 192 ? 8.912 1.867 -2.124 1.00 90.50 192 PRO A C 1
ATOM 1430 O O . PRO A 1 192 ? 9.974 1.375 -1.743 1.00 90.50 192 PRO A O 1
ATOM 1433 N N . ALA A 1 193 ? 8.585 1.941 -3.410 1.00 90.81 193 ALA A N 1
ATOM 1434 C CA . ALA A 1 193 ? 9.550 1.734 -4.480 1.00 90.81 193 ALA A CA 1
ATOM 1435 C C . ALA A 1 193 ? 10.204 3.070 -4.865 1.00 90.81 193 ALA A C 1
ATOM 1437 O O . ALA A 1 193 ? 9.559 4.123 -4.847 1.00 90.81 193 ALA A O 1
ATOM 1438 N N . THR A 1 194 ? 11.475 3.021 -5.252 1.00 91.56 194 THR A N 1
ATOM 1439 C CA . THR A 1 194 ? 12.247 4.197 -5.677 1.00 91.56 194 THR A CA 1
ATOM 1440 C C . THR A 1 194 ? 12.886 3.864 -7.007 1.00 91.56 194 THR A C 1
ATOM 1442 O O . THR A 1 194 ? 13.838 3.092 -7.049 1.00 91.56 194 THR A O 1
ATOM 1445 N N . LEU A 1 195 ? 12.349 4.416 -8.093 1.00 91.44 195 LEU A N 1
ATOM 1446 C CA . LEU A 1 195 ? 12.870 4.155 -9.428 1.00 91.44 195 LEU A CA 1
ATOM 1447 C C . LEU A 1 195 ? 13.973 5.149 -9.790 1.00 91.44 195 LEU A C 1
ATOM 1449 O O . LEU A 1 195 ? 13.791 6.361 -9.677 1.00 91.44 195 LEU A O 1
ATOM 1453 N N . ASN A 1 196 ? 15.085 4.623 -10.287 1.00 92.44 196 ASN A N 1
ATOM 1454 C CA . ASN A 1 196 ? 16.181 5.385 -10.860 1.00 92.44 196 ASN A CA 1
ATOM 1455 C C . ASN A 1 196 ? 16.261 5.091 -12.353 1.00 92.44 196 ASN A C 1
ATOM 1457 O O . ASN A 1 196 ? 16.164 3.941 -12.767 1.00 92.44 196 ASN A O 1
ATOM 1461 N N . VAL A 1 197 ? 16.474 6.133 -13.155 1.00 93.25 197 VAL A N 1
ATOM 1462 C CA . VAL A 1 197 ? 16.615 6.013 -14.607 1.00 93.25 197 VAL A CA 1
ATOM 1463 C C . VAL A 1 197 ? 17.976 6.550 -15.013 1.00 93.25 197 VAL A C 1
ATOM 1465 O O . VAL A 1 197 ? 18.365 7.651 -14.623 1.00 93.25 197 VAL A O 1
ATOM 1468 N N . THR A 1 198 ? 18.697 5.781 -15.818 1.00 94.38 198 THR A N 1
ATOM 1469 C CA . THR A 1 198 ? 19.953 6.203 -16.439 1.00 94.38 198 THR A CA 1
ATOM 1470 C C . THR A 1 198 ? 19.845 6.026 -17.943 1.00 94.38 198 THR A C 1
ATOM 1472 O O . THR A 1 198 ? 19.299 5.034 -18.413 1.00 94.38 198 THR A O 1
ATOM 1475 N N . LYS A 1 199 ? 20.345 6.996 -18.710 1.00 94.69 199 LYS A N 1
ATOM 1476 C CA . LYS A 1 199 ? 20.397 6.936 -20.172 1.00 94.69 199 LYS A CA 1
ATOM 1477 C C . LYS A 1 199 ? 21.827 7.184 -20.617 1.00 94.69 199 LYS A C 1
ATOM 1479 O O . LYS A 1 199 ? 22.419 8.199 -20.255 1.00 94.69 199 LYS A O 1
ATOM 1484 N N . ILE A 1 200 ? 22.367 6.266 -21.404 1.00 95.06 200 ILE A N 1
ATOM 1485 C CA . ILE A 1 200 ? 23.696 6.367 -22.002 1.00 95.06 200 ILE A CA 1
ATOM 1486 C C . ILE A 1 200 ? 23.595 6.245 -23.520 1.00 95.06 200 ILE A C 1
ATOM 1488 O O . ILE A 1 200 ? 22.637 5.688 -24.055 1.00 95.06 200 ILE A O 1
ATOM 1492 N N . SER A 1 201 ? 24.598 6.767 -24.220 1.00 95.19 201 SER A N 1
ATOM 1493 C CA . SER A 1 201 ? 24.702 6.674 -25.674 1.00 95.19 201 SER A CA 1
ATOM 1494 C C . SER A 1 201 ? 26.136 6.394 -26.088 1.00 95.19 201 SER A C 1
ATOM 1496 O O . SER A 1 201 ? 27.054 7.028 -25.567 1.00 95.19 201 SER A O 1
ATOM 1498 N N . VAL A 1 202 ? 26.329 5.494 -27.048 1.00 94.50 202 VAL A N 1
ATOM 1499 C CA . VAL A 1 202 ? 27.647 5.153 -27.595 1.00 94.50 202 VAL A CA 1
ATOM 1500 C C . VAL A 1 202 ? 27.575 5.113 -29.117 1.00 94.50 202 VAL A C 1
ATOM 1502 O O . VAL A 1 202 ? 26.672 4.501 -29.684 1.00 94.50 202 VAL A O 1
ATOM 1505 N N . ALA A 1 203 ? 28.537 5.745 -29.791 1.00 95.19 203 ALA A N 1
ATOM 1506 C CA . ALA A 1 203 ? 28.677 5.628 -31.238 1.00 95.19 203 ALA A CA 1
ATOM 1507 C C . ALA A 1 203 ? 29.119 4.203 -31.609 1.00 95.19 203 ALA A C 1
ATOM 1509 O O . ALA A 1 203 ? 30.228 3.774 -31.280 1.00 95.19 203 ALA A O 1
ATOM 1510 N N . GLN A 1 204 ? 28.240 3.458 -32.281 1.00 93.38 204 GLN A N 1
ATOM 1511 C CA . GLN A 1 204 ? 28.494 2.070 -32.663 1.00 93.38 204 GLN A CA 1
ATOM 1512 C C . GLN A 1 204 ? 29.292 1.979 -33.963 1.00 93.38 204 GLN A C 1
ATOM 1514 O O . GLN A 1 204 ? 30.140 1.103 -34.090 1.00 93.38 204 GLN A O 1
ATOM 1519 N N . THR A 1 205 ? 29.028 2.871 -34.916 1.00 94.25 205 THR A N 1
ATOM 1520 C CA . THR A 1 205 ? 29.816 3.016 -36.143 1.00 94.25 205 THR A CA 1
ATOM 1521 C C . THR A 1 205 ? 29.615 4.408 -36.724 1.00 94.25 205 THR A C 1
ATOM 1523 O O . THR A 1 205 ? 28.524 4.967 -36.632 1.00 94.25 205 THR A O 1
ATOM 1526 N N . ASP A 1 206 ? 30.660 4.963 -37.323 1.00 92.81 206 ASP A N 1
ATOM 1527 C CA . ASP A 1 206 ? 30.612 6.175 -38.145 1.00 92.81 206 ASP A CA 1
ATOM 1528 C C . ASP A 1 206 ? 30.892 5.876 -39.626 1.00 92.81 206 ASP A C 1
ATOM 1530 O O . ASP A 1 206 ? 31.003 6.799 -40.423 1.00 92.81 206 ASP A O 1
ATOM 1534 N N . PHE A 1 207 ? 31.027 4.592 -39.987 1.00 92.81 207 PHE A N 1
ATOM 1535 C CA . PHE A 1 207 ? 31.413 4.101 -41.316 1.00 92.81 207 PHE A CA 1
ATOM 1536 C C . PHE A 1 207 ? 32.722 4.687 -41.882 1.00 92.81 207 PHE A C 1
ATOM 1538 O O . PHE A 1 207 ? 32.994 4.540 -43.073 1.00 92.81 207 PHE A O 1
ATOM 1545 N N . VAL A 1 208 ? 33.549 5.314 -41.041 1.00 93.25 208 VAL A N 1
ATOM 1546 C CA . VAL A 1 208 ? 34.810 5.964 -41.436 1.00 93.25 208 VAL A CA 1
ATOM 1547 C C . VAL A 1 208 ? 35.975 5.415 -40.619 1.00 93.25 208 VAL A C 1
ATOM 1549 O O . VAL A 1 208 ? 37.031 5.092 -41.162 1.00 93.25 208 VAL A O 1
ATOM 1552 N N . SER A 1 209 ? 35.783 5.292 -39.312 1.00 92.94 209 SER A N 1
ATOM 1553 C CA . SER A 1 209 ? 36.798 4.891 -38.350 1.00 92.94 209 SER A CA 1
ATOM 1554 C C . SER A 1 209 ? 36.614 3.423 -37.968 1.00 92.94 209 SER A C 1
ATOM 1556 O O . SER A 1 209 ? 35.495 2.945 -37.815 1.00 92.94 209 SER A O 1
ATOM 1558 N N . SER A 1 210 ? 37.711 2.698 -37.741 1.00 89.94 210 SER A N 1
ATOM 1559 C CA . SER A 1 210 ? 37.666 1.331 -37.194 1.00 89.94 210 SER A CA 1
ATOM 1560 C C . SER A 1 210 ? 37.567 1.290 -35.659 1.00 89.94 210 SER A C 1
ATOM 1562 O O . SER A 1 210 ? 37.376 0.221 -35.084 1.00 89.94 210 SER A O 1
ATOM 1564 N N . ALA A 1 211 ? 37.745 2.434 -34.986 1.00 91.31 211 ALA A N 1
ATOM 1565 C CA . ALA A 1 211 ? 37.615 2.624 -33.540 1.00 91.31 211 ALA A CA 1
ATOM 1566 C C . ALA A 1 211 ? 37.319 4.102 -33.222 1.00 91.31 211 ALA A C 1
ATOM 1568 O O . ALA A 1 211 ? 37.552 4.972 -34.058 1.00 91.31 211 ALA A O 1
ATOM 1569 N N . ASN A 1 212 ? 36.864 4.404 -31.997 1.00 90.25 212 ASN A N 1
ATOM 1570 C CA . ASN A 1 212 ? 36.559 5.774 -31.544 1.00 90.25 212 ASN A CA 1
ATOM 1571 C C . ASN A 1 212 ? 35.601 6.535 -32.481 1.00 90.25 212 ASN A C 1
ATOM 1573 O O . ASN A 1 212 ? 35.837 7.709 -32.794 1.00 90.25 212 ASN A O 1
ATOM 1577 N N . HIS A 1 213 ? 34.539 5.846 -32.909 1.00 93.94 213 HIS A N 1
ATOM 1578 C CA . HIS A 1 213 ? 33.549 6.345 -33.858 1.00 93.94 213 HIS A CA 1
ATOM 1579 C C . HIS A 1 213 ? 33.011 7.728 -33.477 1.00 93.94 213 HIS A C 1
ATOM 1581 O O . HIS A 1 213 ? 32.800 8.035 -32.298 1.00 93.94 213 HIS A O 1
ATOM 1587 N N . LYS A 1 214 ? 32.782 8.564 -34.489 1.00 91.56 214 LYS A N 1
ATOM 1588 C CA . LYS A 1 214 ? 32.269 9.928 -34.331 1.00 91.56 214 LYS A CA 1
ATOM 1589 C C . LYS A 1 214 ? 30.772 10.015 -34.619 1.00 91.56 214 LYS A C 1
ATOM 1591 O O . LYS A 1 214 ? 30.246 9.318 -35.476 1.00 91.56 214 LYS A O 1
ATOM 1596 N N . SER A 1 215 ? 30.089 10.936 -33.948 1.00 93.19 215 SER A N 1
ATOM 1597 C CA . SER A 1 215 ? 28.684 11.263 -34.222 1.00 93.19 215 SER A CA 1
ATOM 1598 C C . SER A 1 215 ? 28.566 12.206 -35.429 1.00 93.19 215 SER A C 1
ATOM 1600 O O . SER A 1 215 ? 28.257 13.384 -35.269 1.00 93.19 215 SER A O 1
ATOM 1602 N N . ILE A 1 216 ? 28.887 11.708 -36.625 1.00 94.06 216 ILE A N 1
ATOM 1603 C CA . ILE A 1 216 ? 28.750 12.424 -37.909 1.00 94.06 216 ILE A CA 1
ATOM 1604 C C . ILE A 1 216 ? 27.459 12.006 -38.633 1.00 94.06 216 ILE A C 1
ATOM 1606 O O . ILE A 1 216 ? 26.942 10.933 -38.322 1.00 94.06 216 ILE A O 1
ATOM 1610 N N . PRO A 1 217 ? 26.940 12.793 -39.598 1.00 96.81 217 PRO A N 1
ATOM 1611 C CA . PRO A 1 217 ? 25.790 12.383 -40.407 1.00 96.81 217 PRO A CA 1
ATOM 1612 C C . PRO A 1 217 ? 25.982 10.985 -41.012 1.00 96.81 217 PRO A C 1
ATOM 1614 O O . PRO A 1 217 ? 27.047 10.669 -41.543 1.00 96.81 217 PRO A O 1
ATOM 1617 N N . GLY A 1 218 ? 24.966 10.132 -40.884 1.00 94.75 218 GLY A N 1
ATOM 1618 C CA . GLY A 1 218 ? 24.992 8.718 -41.266 1.00 94.75 218 GLY A CA 1
ATOM 1619 C C . GLY A 1 218 ? 25.546 7.754 -40.206 1.00 94.75 218 GLY A C 1
ATOM 1620 O O . GLY A 1 218 ? 25.362 6.545 -40.344 1.00 94.75 218 GLY A O 1
ATOM 1621 N N . ALA A 1 219 ? 26.179 8.240 -39.131 1.00 96.94 219 ALA A N 1
ATOM 1622 C CA . ALA A 1 219 ? 26.670 7.387 -38.046 1.00 96.94 219 ALA A CA 1
ATOM 1623 C C . ALA A 1 219 ? 25.519 6.726 -37.273 1.00 96.94 219 ALA A C 1
ATOM 1625 O O . ALA A 1 219 ? 24.453 7.321 -37.090 1.00 96.94 219 ALA A O 1
ATOM 1626 N N . ARG A 1 220 ? 25.756 5.514 -36.757 1.00 96.88 220 ARG A N 1
ATOM 1627 C CA . ARG A 1 220 ? 24.824 4.806 -35.869 1.00 96.88 220 ARG A CA 1
ATOM 1628 C C . ARG A 1 220 ? 25.211 5.001 -34.412 1.00 96.88 220 ARG A C 1
ATOM 1630 O O . ARG A 1 220 ? 26.317 4.640 -34.000 1.00 96.88 220 ARG A O 1
ATOM 1637 N N . ILE A 1 221 ? 24.273 5.505 -33.619 1.00 97.25 221 ILE A N 1
ATOM 1638 C CA . ILE A 1 221 ? 24.408 5.655 -32.168 1.00 97.25 221 ILE A CA 1
ATOM 1639 C C . ILE A 1 221 ? 23.499 4.637 -31.485 1.00 97.25 221 ILE A C 1
ATOM 1641 O O . ILE A 1 221 ? 22.310 4.567 -31.789 1.00 97.25 221 ILE A O 1
ATOM 1645 N N . ARG A 1 222 ? 24.052 3.873 -30.540 1.00 95.88 222 ARG A N 1
ATOM 1646 C CA . ARG A 1 222 ? 23.279 3.024 -29.635 1.00 95.88 222 ARG A CA 1
ATOM 1647 C C . ARG A 1 222 ? 22.925 3.812 -28.390 1.00 95.88 222 ARG A C 1
ATOM 1649 O O . ARG A 1 222 ? 23.820 4.210 -27.645 1.00 95.88 222 ARG A O 1
ATOM 1656 N N . TYR A 1 223 ? 21.636 4.001 -28.156 1.00 96.56 223 TYR A N 1
ATOM 1657 C CA . TYR A 1 223 ? 21.113 4.466 -26.881 1.00 96.56 223 TYR A CA 1
ATOM 1658 C C . TYR A 1 223 ? 20.787 3.269 -26.001 1.00 96.56 223 TYR A C 1
ATOM 1660 O O . TYR A 1 223 ? 20.385 2.218 -26.495 1.00 96.56 223 TYR A O 1
ATOM 1668 N N . CYS A 1 224 ? 20.977 3.432 -24.697 1.00 95.44 224 CYS A N 1
ATOM 1669 C CA . CYS A 1 224 ? 20.498 2.486 -23.709 1.00 95.44 224 CYS A CA 1
ATOM 1670 C C . CYS A 1 224 ? 19.941 3.221 -22.492 1.00 95.44 224 CYS A C 1
ATOM 1672 O O . CYS A 1 224 ? 20.595 4.114 -21.951 1.00 95.44 224 CYS A O 1
ATOM 1674 N N . ILE A 1 225 ? 18.741 2.842 -22.074 1.00 94.88 225 ILE A N 1
ATOM 1675 C CA . ILE A 1 225 ? 18.041 3.348 -20.899 1.00 94.88 225 ILE A CA 1
ATOM 1676 C C . ILE A 1 225 ? 17.969 2.200 -19.904 1.00 94.88 225 ILE A C 1
ATOM 1678 O O . ILE A 1 225 ? 17.441 1.153 -20.245 1.00 94.88 225 ILE A O 1
ATOM 1682 N N . THR A 1 226 ? 18.482 2.374 -18.692 1.00 93.31 226 THR A N 1
ATOM 1683 C CA . THR A 1 226 ? 18.304 1.421 -17.588 1.00 93.31 226 THR A CA 1
ATOM 1684 C C . THR A 1 226 ? 17.397 2.031 -16.536 1.00 93.31 226 THR A C 1
ATOM 1686 O O . THR A 1 226 ? 17.616 3.174 -16.125 1.00 93.31 226 THR A O 1
ATOM 1689 N N . ILE A 1 227 ? 16.413 1.261 -16.085 1.00 93.50 227 ILE A N 1
ATOM 1690 C CA . ILE A 1 227 ? 15.538 1.584 -14.962 1.00 93.50 227 ILE A CA 1
ATOM 1691 C C . ILE A 1 227 ? 15.812 0.581 -13.850 1.00 93.50 227 ILE A C 1
ATOM 1693 O O . ILE A 1 227 ? 15.810 -0.623 -14.090 1.00 93.50 227 ILE A O 1
ATOM 1697 N N . SER A 1 228 ? 16.045 1.065 -12.636 1.00 93.31 228 SER A N 1
ATOM 1698 C CA . SER A 1 228 ? 16.274 0.229 -11.457 1.00 93.31 228 SER A CA 1
ATOM 1699 C C . SER A 1 228 ? 15.361 0.626 -10.307 1.00 93.31 228 SER A C 1
ATOM 1701 O O . SER A 1 228 ? 15.046 1.804 -10.145 1.00 93.31 228 SER A O 1
ATOM 1703 N N . ASN A 1 229 ? 14.960 -0.342 -9.484 1.00 93.94 229 ASN A N 1
ATOM 1704 C CA . ASN A 1 229 ? 14.227 -0.092 -8.249 1.00 93.94 229 ASN A CA 1
ATOM 1705 C C . ASN A 1 229 ? 15.186 -0.150 -7.058 1.00 93.94 229 ASN A C 1
ATOM 1707 O O . ASN A 1 229 ? 15.536 -1.213 -6.549 1.00 93.94 229 ASN A O 1
ATOM 1711 N N . ASN A 1 230 ? 15.588 1.026 -6.597 1.00 92.75 230 ASN A N 1
ATOM 1712 C CA . ASN A 1 230 ? 16.475 1.224 -5.460 1.00 92.75 230 ASN A CA 1
ATOM 1713 C C . ASN A 1 230 ? 15.708 1.314 -4.126 1.00 92.75 230 ASN A C 1
ATOM 1715 O O . ASN A 1 230 ? 16.332 1.441 -3.073 1.00 92.75 230 ASN A O 1
ATOM 1719 N N . GLY A 1 231 ? 14.372 1.286 -4.157 1.00 90.94 231 GLY A N 1
ATOM 1720 C CA . GLY A 1 231 ? 13.525 1.363 -2.967 1.00 90.94 231 GLY A CA 1
ATOM 1721 C C . GLY A 1 231 ? 13.242 -0.017 -2.370 1.00 90.94 231 GLY A C 1
ATOM 1722 O O . GLY A 1 231 ? 13.332 -1.020 -3.078 1.00 90.94 231 GLY A O 1
ATOM 1723 N N . PRO A 1 232 ? 12.894 -0.103 -1.075 1.00 90.75 232 PRO A N 1
ATOM 1724 C CA . PRO A 1 232 ? 12.658 -1.376 -0.385 1.00 90.75 232 PRO A CA 1
ATOM 1725 C C . PRO A 1 232 ? 11.367 -2.095 -0.817 1.00 90.75 232 PRO A C 1
ATOM 1727 O O . PRO A 1 232 ? 11.194 -3.275 -0.521 1.00 90.75 232 PRO A O 1
ATOM 1730 N N . GLY A 1 233 ? 10.445 -1.393 -1.477 1.00 90.69 233 GLY A N 1
ATOM 1731 C CA . GLY A 1 233 ? 9.160 -1.917 -1.926 1.00 90.69 233 GLY A CA 1
ATOM 1732 C C . GLY A 1 233 ? 9.162 -2.460 -3.349 1.00 90.69 233 GLY A C 1
ATOM 1733 O O . GLY A 1 233 ? 10.060 -2.194 -4.143 1.00 90.69 233 GLY A O 1
ATOM 1734 N N . LEU A 1 234 ? 8.107 -3.200 -3.681 1.00 90.25 234 LEU A N 1
ATOM 1735 C CA . LEU A 1 234 ? 7.810 -3.645 -5.040 1.00 90.25 234 LEU A CA 1
ATOM 1736 C C . LEU A 1 234 ? 7.266 -2.465 -5.857 1.00 90.25 234 LEU A C 1
ATOM 1738 O O . LEU A 1 234 ? 6.264 -1.861 -5.473 1.00 90.25 234 LEU A O 1
ATOM 1742 N N . ALA A 1 235 ? 7.885 -2.152 -6.994 1.00 90.25 235 ALA A N 1
ATOM 1743 C CA . ALA A 1 235 ? 7.260 -1.274 -7.977 1.00 90.25 235 ALA A CA 1
ATOM 1744 C C . ALA A 1 235 ? 6.220 -2.074 -8.767 1.00 90.25 235 ALA A C 1
ATOM 1746 O O . ALA A 1 235 ? 6.468 -3.226 -9.122 1.00 90.25 235 ALA A O 1
ATOM 1747 N N . THR A 1 236 ? 5.073 -1.468 -9.057 1.00 88.75 236 THR A N 1
ATOM 1748 C CA . THR A 1 236 ? 4.011 -2.072 -9.872 1.00 88.75 236 THR A CA 1
ATOM 1749 C C . THR A 1 236 ? 3.593 -1.094 -10.959 1.00 88.75 236 THR A C 1
ATOM 1751 O O . THR A 1 236 ? 3.684 0.116 -10.757 1.00 88.75 236 THR A O 1
ATOM 1754 N N . THR A 1 237 ? 3.129 -1.613 -12.098 1.00 87.00 237 THR A N 1
ATOM 1755 C CA . THR A 1 237 ? 2.654 -0.807 -13.237 1.00 87.00 237 THR A CA 1
ATOM 1756 C C . THR A 1 237 ? 3.685 0.244 -13.663 1.00 87.00 237 THR A C 1
ATOM 1758 O O . THR A 1 237 ? 3.401 1.440 -13.737 1.00 87.00 237 THR A O 1
ATOM 1761 N N . ILE A 1 238 ? 4.927 -0.191 -13.875 1.00 90.06 238 ILE A N 1
ATOM 1762 C CA . ILE A 1 238 ? 5.994 0.702 -14.323 1.00 90.06 238 ILE A CA 1
ATOM 1763 C C . ILE A 1 238 ? 5.688 1.075 -15.766 1.00 90.06 238 ILE A C 1
ATOM 1765 O O . ILE A 1 238 ? 5.456 0.198 -16.591 1.00 90.06 238 ILE A O 1
ATOM 1769 N N . ALA A 1 239 ? 5.695 2.368 -16.061 1.00 89.38 239 ALA A N 1
ATOM 1770 C CA . ALA A 1 239 ? 5.543 2.890 -17.406 1.00 89.38 239 ALA A CA 1
ATOM 1771 C C . ALA A 1 239 ? 6.432 4.122 -17.573 1.00 89.38 239 ALA A C 1
ATOM 1773 O O . ALA A 1 239 ? 6.592 4.918 -16.642 1.00 89.38 239 ALA A O 1
ATOM 1774 N N . GLY A 1 240 ? 7.011 4.285 -18.756 1.00 89.69 240 GLY A N 1
ATOM 1775 C CA . GLY A 1 240 ? 7.876 5.411 -19.074 1.00 89.69 240 GLY A CA 1
ATOM 1776 C C . GLY A 1 240 ? 7.862 5.732 -20.558 1.00 89.69 240 GLY A C 1
ATOM 1777 O O . GLY A 1 240 ? 7.509 4.899 -21.387 1.00 89.69 240 GLY A O 1
ATOM 1778 N N . THR A 1 241 ? 8.263 6.954 -20.888 1.00 93.00 241 THR A N 1
ATOM 1779 C CA . THR A 1 241 ? 8.449 7.389 -22.272 1.00 93.00 241 THR A CA 1
ATOM 1780 C C . THR A 1 241 ? 9.758 8.144 -22.406 1.00 93.00 241 THR A C 1
ATOM 1782 O O . THR A 1 241 ? 10.109 8.931 -21.523 1.00 93.00 241 THR A O 1
ATOM 1785 N N . ASP A 1 242 ? 10.434 7.970 -23.530 1.00 95.06 242 ASP A N 1
ATOM 1786 C CA . ASP A 1 242 ? 11.630 8.709 -23.909 1.00 95.06 242 ASP A CA 1
ATOM 1787 C C . ASP A 1 242 ? 11.471 9.278 -25.322 1.00 95.06 242 ASP A C 1
ATOM 1789 O O . ASP A 1 242 ? 10.804 8.699 -26.176 1.00 95.06 242 ASP A O 1
ATOM 1793 N N . ILE A 1 243 ? 12.073 10.439 -25.569 1.00 95.06 243 ILE A N 1
ATOM 1794 C CA . ILE A 1 243 ? 12.053 11.066 -26.891 1.00 95.06 243 ILE A CA 1
ATOM 1795 C C . ILE A 1 243 ? 13.341 10.684 -27.616 1.00 95.06 243 ILE A C 1
ATOM 1797 O O . ILE A 1 243 ? 14.448 10.929 -27.120 1.00 95.06 243 ILE A O 1
ATOM 1801 N N . ILE A 1 244 ? 13.190 10.129 -28.817 1.00 94.62 244 ILE A N 1
ATOM 1802 C CA . ILE A 1 244 ? 14.289 9.907 -29.752 1.00 94.62 244 ILE A CA 1
ATOM 1803 C C . ILE A 1 244 ? 14.950 11.267 -30.035 1.00 94.62 244 ILE A C 1
ATOM 1805 O O . ILE A 1 244 ? 14.256 12.208 -30.434 1.00 94.62 244 ILE A O 1
ATOM 1809 N N . PRO A 1 245 ? 16.269 11.413 -29.802 1.00 95.00 245 PRO A N 1
ATOM 1810 C CA . PRO A 1 245 ? 16.935 12.707 -29.882 1.00 95.00 245 PRO A CA 1
ATOM 1811 C C . PRO A 1 245 ? 16.744 13.415 -31.231 1.00 95.00 245 PRO A C 1
ATOM 1813 O O . PRO A 1 245 ? 16.757 12.766 -32.281 1.00 95.00 245 PRO A O 1
ATOM 1816 N N . PRO A 1 246 ? 16.616 14.755 -31.234 1.00 94.12 246 PRO A N 1
ATOM 1817 C CA . PRO A 1 246 ? 16.515 15.516 -32.474 1.00 94.12 246 PRO A CA 1
ATOM 1818 C C . PRO A 1 246 ? 17.769 15.327 -33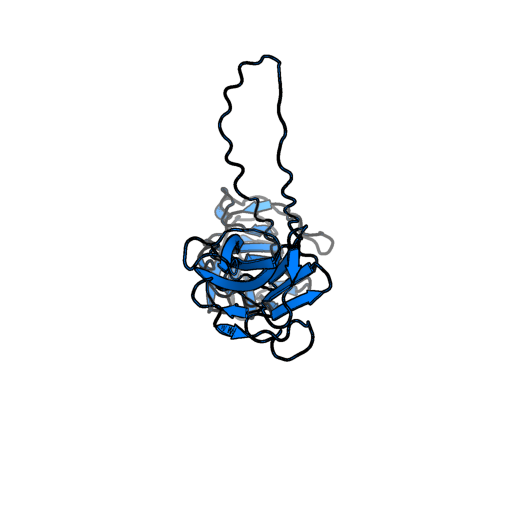.338 1.00 94.12 246 PRO A C 1
ATOM 1820 O O . PRO A 1 246 ? 18.852 15.046 -32.825 1.00 94.12 246 PRO A O 1
ATOM 1823 N N . ASN A 1 247 ? 17.626 15.522 -34.653 1.00 94.75 247 ASN A N 1
ATOM 1824 C CA . ASN A 1 247 ? 18.671 15.269 -35.660 1.00 94.75 247 ASN A CA 1
ATOM 1825 C C . ASN A 1 247 ? 19.144 13.809 -35.716 1.00 94.75 247 ASN A C 1
ATOM 1827 O O . ASN A 1 247 ? 20.240 13.522 -36.196 1.00 94.75 247 ASN A O 1
ATOM 1831 N N . THR A 1 248 ? 18.317 12.885 -35.234 1.00 96.81 248 THR A N 1
ATOM 1832 C CA . THR A 1 248 ? 18.515 11.455 -35.427 1.00 96.81 248 THR A CA 1
ATOM 1833 C C . THR A 1 248 ? 17.228 10.811 -35.927 1.00 96.81 248 THR A C 1
ATOM 1835 O O . THR A 1 248 ? 16.137 11.347 -35.720 1.00 96.81 248 THR A O 1
ATOM 1838 N N . SER A 1 249 ? 17.357 9.674 -36.598 1.00 96.38 249 SER A N 1
ATOM 1839 C CA . SER A 1 249 ? 16.246 8.845 -37.061 1.00 96.38 249 SER A CA 1
ATOM 1840 C C . SER A 1 249 ? 16.357 7.456 -36.448 1.00 96.38 249 SER A C 1
ATOM 1842 O O . SER A 1 249 ? 17.427 6.850 -36.504 1.00 96.38 249 SER A O 1
ATOM 1844 N N . TYR A 1 250 ? 15.269 6.946 -35.868 1.00 96.62 250 TYR A N 1
ATOM 1845 C CA . TYR A 1 250 ? 15.214 5.581 -35.341 1.00 96.62 250 TYR A CA 1
ATOM 1846 C C . TYR A 1 250 ? 15.565 4.559 -36.429 1.00 96.62 250 TYR A C 1
ATOM 1848 O O . TYR A 1 250 ? 15.153 4.707 -37.580 1.00 96.62 250 TYR A O 1
ATOM 1856 N N . VAL A 1 251 ? 16.345 3.538 -36.072 1.00 96.25 251 VAL A N 1
ATOM 1857 C CA . VAL A 1 251 ? 16.612 2.392 -36.946 1.00 96.25 251 VAL A CA 1
ATOM 1858 C C . VAL A 1 251 ? 15.558 1.323 -36.645 1.00 96.25 251 VAL A C 1
ATOM 1860 O O . VAL A 1 251 ? 15.588 0.777 -35.544 1.00 96.25 251 VAL A O 1
ATOM 1863 N N . PRO A 1 252 ? 14.659 0.990 -37.588 1.00 93.56 252 PRO A N 1
ATOM 1864 C CA . PRO A 1 252 ? 13.623 -0.017 -37.359 1.00 93.56 252 PRO A CA 1
ATOM 1865 C C . PRO A 1 252 ? 14.185 -1.387 -36.961 1.00 93.56 252 PRO A C 1
ATOM 1867 O O . PRO A 1 252 ? 15.247 -1.787 -37.454 1.00 93.56 252 PRO A O 1
ATOM 1870 N N . ASN A 1 253 ? 13.444 -2.115 -36.126 1.00 90.56 253 ASN A N 1
ATOM 1871 C CA . ASN A 1 253 ? 13.774 -3.426 -35.558 1.00 90.56 253 ASN A CA 1
ATOM 1872 C C . ASN A 1 253 ? 15.080 -3.435 -34.746 1.00 90.56 253 ASN A C 1
ATOM 1874 O O . ASN A 1 253 ? 15.819 -4.427 -34.734 1.00 90.56 253 ASN A O 1
ATOM 1878 N N . SER A 1 254 ? 15.433 -2.299 -34.137 1.00 94.31 254 SER A N 1
ATOM 1879 C CA . SER A 1 254 ? 16.650 -2.180 -33.326 1.00 94.31 254 SER A CA 1
ATOM 1880 C C . SER A 1 254 ? 16.391 -2.170 -31.826 1.00 94.31 254 SER A C 1
ATOM 1882 O O . SER A 1 254 ? 17.366 -2.208 -31.066 1.00 94.31 254 SER A O 1
ATOM 1884 N N . LEU A 1 255 ? 15.124 -2.130 -31.408 1.00 93.75 255 LEU A N 1
ATOM 1885 C CA . LEU A 1 255 ? 14.735 -2.137 -30.011 1.00 93.75 255 LEU A CA 1
ATOM 1886 C C . LEU A 1 255 ? 15.015 -3.498 -29.377 1.00 93.75 255 LEU A C 1
ATOM 1888 O O . LEU A 1 255 ? 14.741 -4.562 -29.936 1.00 93.75 255 LEU A O 1
ATOM 1892 N N . ARG A 1 256 ? 15.644 -3.452 -28.208 1.00 92.31 256 ARG A N 1
ATOM 1893 C CA . ARG A 1 256 ? 16.024 -4.628 -27.434 1.00 92.31 256 ARG A CA 1
ATOM 1894 C C . ARG A 1 256 ? 15.834 -4.385 -25.954 1.00 92.31 256 ARG A C 1
ATOM 1896 O O . ARG A 1 256 ? 16.194 -3.308 -25.477 1.00 92.31 256 ARG A O 1
ATOM 1903 N N . SER A 1 257 ? 15.410 -5.407 -25.224 1.00 91.81 257 SER A N 1
ATOM 1904 C CA . SER A 1 257 ? 15.283 -5.399 -23.768 1.00 91.81 257 SER A CA 1
ATOM 1905 C C . SER A 1 257 ? 16.257 -6.363 -23.081 1.00 91.81 257 SER A C 1
ATOM 1907 O O . SER A 1 257 ? 16.863 -7.243 -23.703 1.00 91.81 257 SER A O 1
ATOM 1909 N N . GLY A 1 258 ? 16.482 -6.142 -21.785 1.00 90.81 258 GLY A N 1
ATOM 1910 C CA . GLY A 1 258 ? 17.312 -6.985 -20.924 1.00 90.81 258 GLY A CA 1
ATOM 1911 C C . GLY A 1 258 ? 17.366 -6.476 -19.488 1.00 90.81 258 GLY A C 1
ATOM 1912 O O . GLY A 1 258 ? 16.637 -5.559 -19.124 1.00 90.81 258 GLY A O 1
ATOM 1913 N N . THR A 1 259 ? 18.248 -7.037 -18.659 1.00 89.25 259 THR A N 1
ATOM 1914 C CA . THR A 1 259 ? 18.401 -6.621 -17.248 1.00 89.25 259 THR A CA 1
ATOM 1915 C C . THR A 1 259 ? 19.283 -5.381 -17.073 1.00 89.25 259 THR A C 1
ATOM 1917 O O . THR A 1 259 ? 19.106 -4.617 -16.122 1.00 89.25 259 THR A O 1
ATOM 1920 N N . ASP A 1 260 ? 20.220 -5.159 -17.998 1.00 91.31 260 ASP A N 1
ATOM 1921 C CA . ASP A 1 260 ? 21.122 -4.005 -18.041 1.00 91.31 260 ASP A CA 1
ATOM 1922 C C . ASP A 1 260 ? 21.588 -3.697 -19.480 1.00 91.31 260 ASP A C 1
ATOM 1924 O O . ASP A 1 260 ? 21.308 -4.433 -20.429 1.00 91.31 260 ASP A O 1
ATOM 1928 N N . CYS A 1 261 ? 22.345 -2.610 -19.660 1.00 91.94 261 CYS A N 1
ATOM 1929 C CA . CYS A 1 261 ? 22.830 -2.184 -20.976 1.00 91.94 261 CYS A CA 1
ATOM 1930 C C . CYS A 1 261 ? 23.829 -3.129 -21.662 1.00 91.94 261 CYS A C 1
ATOM 1932 O O . CYS A 1 261 ? 24.064 -2.966 -22.870 1.00 91.94 261 CYS A O 1
ATOM 1934 N N . ALA A 1 262 ? 24.432 -4.067 -20.927 1.00 87.62 262 ALA A N 1
ATOM 1935 C CA . ALA A 1 262 ? 25.320 -5.093 -21.470 1.00 87.62 262 ALA A CA 1
ATOM 1936 C C . ALA A 1 262 ? 24.542 -6.344 -21.917 1.00 87.62 262 ALA A C 1
ATOM 1938 O O . ALA A 1 262 ? 25.011 -7.074 -22.788 1.00 87.62 262 ALA A O 1
ATOM 1939 N N . SER A 1 263 ? 23.347 -6.556 -21.363 1.00 85.88 263 SER A N 1
ATOM 1940 C CA . SER A 1 263 ? 22.521 -7.756 -21.518 1.00 85.88 263 SER A CA 1
ATOM 1941 C C . SER A 1 263 ? 21.171 -7.499 -22.201 1.00 85.88 263 SER A C 1
ATOM 1943 O O . SER A 1 263 ? 20.251 -8.296 -22.041 1.00 85.88 263 SER A O 1
ATOM 1945 N N . THR A 1 264 ? 21.038 -6.439 -23.012 1.00 81.44 264 THR A N 1
ATOM 1946 C CA . THR A 1 264 ? 19.844 -6.224 -23.858 1.00 81.44 264 THR A CA 1
ATOM 1947 C C . THR A 1 264 ? 19.818 -7.206 -25.040 1.00 81.44 264 THR A C 1
ATOM 1949 O O . THR A 1 264 ? 20.194 -6.858 -26.167 1.00 81.44 264 THR A O 1
ATOM 1952 N N . LEU A 1 265 ? 19.498 -8.467 -24.766 1.00 82.38 265 LEU A N 1
ATOM 1953 C CA . LEU A 1 265 ? 19.601 -9.572 -25.721 1.00 82.38 265 LEU A CA 1
ATOM 1954 C C . LEU A 1 265 ? 18.263 -9.896 -26.390 1.00 82.38 265 LEU A C 1
ATOM 1956 O O . LEU A 1 265 ? 18.264 -10.343 -27.540 1.00 82.38 265 LEU A O 1
ATOM 1960 N N . THR A 1 266 ? 17.152 -9.632 -25.708 1.00 87.75 266 THR A N 1
ATOM 1961 C CA . THR A 1 266 ? 15.800 -9.869 -26.217 1.00 87.75 266 THR A CA 1
ATOM 1962 C C . THR A 1 266 ? 15.474 -8.810 -27.258 1.00 87.75 266 THR A C 1
ATOM 1964 O O . THR A 1 266 ? 15.761 -7.634 -27.050 1.00 87.75 266 THR A O 1
ATOM 1967 N N . ALA A 1 267 ? 14.987 -9.228 -28.423 1.00 88.00 267 ALA A N 1
ATOM 1968 C CA . ALA A 1 267 ? 14.479 -8.304 -29.428 1.00 88.00 267 ALA A CA 1
ATOM 1969 C C . ALA A 1 267 ? 13.007 -8.033 -29.129 1.00 88.00 267 ALA A C 1
ATOM 1971 O O . ALA A 1 267 ? 12.278 -8.983 -28.863 1.00 88.00 267 ALA A O 1
ATOM 1972 N N . GLU A 1 268 ? 12.624 -6.768 -29.200 1.00 87.94 268 GLU A N 1
ATOM 1973 C CA . GLU A 1 268 ? 11.229 -6.329 -29.150 1.00 87.94 268 GLU A CA 1
ATOM 1974 C C . GLU A 1 268 ? 10.729 -6.169 -30.591 1.00 87.94 268 GLU A C 1
ATOM 1976 O O . GLU A 1 268 ? 11.543 -6.005 -31.512 1.00 87.94 268 GLU A O 1
ATOM 1981 N N . ASP A 1 269 ? 9.419 -6.213 -30.806 1.00 82.56 269 ASP A N 1
ATOM 1982 C CA . ASP A 1 269 ? 8.824 -6.082 -32.142 1.00 82.56 269 ASP A CA 1
ATOM 1983 C C . ASP A 1 269 ? 8.510 -4.628 -32.565 1.00 82.56 269 ASP A C 1
ATOM 1985 O O . ASP A 1 269 ? 7.969 -4.388 -33.645 1.00 82.56 269 ASP A O 1
ATOM 1989 N N . ASP A 1 270 ? 8.963 -3.657 -31.762 1.00 84.94 270 ASP A N 1
ATOM 1990 C CA . ASP A 1 270 ? 8.784 -2.205 -31.904 1.00 84.94 270 ASP A CA 1
ATOM 1991 C C . ASP A 1 270 ? 7.339 -1.700 -31.738 1.00 84.94 270 ASP A C 1
ATOM 1993 O O . ASP A 1 270 ? 7.124 -0.480 -31.826 1.00 84.94 270 ASP A O 1
ATOM 1997 N N . ASP A 1 271 ? 6.363 -2.571 -31.478 1.00 83.62 271 ASP A N 1
ATOM 1998 C CA . ASP A 1 271 ? 4.966 -2.188 -31.314 1.00 83.62 271 ASP A CA 1
ATOM 1999 C C . ASP A 1 271 ? 4.467 -2.340 -29.863 1.00 83.62 271 ASP A C 1
ATOM 2001 O O . ASP A 1 271 ? 5.255 -2.305 -28.922 1.00 83.62 271 ASP A O 1
ATOM 2005 N N . ALA A 1 272 ? 3.158 -2.204 -29.658 1.00 80.38 272 ALA A N 1
ATOM 2006 C CA . ALA A 1 272 ? 2.542 -2.174 -28.328 1.00 80.38 272 ALA A CA 1
ATOM 2007 C C . ALA A 1 272 ? 1.389 -3.187 -28.222 1.00 80.38 272 ALA A C 1
ATOM 2009 O O . ALA A 1 272 ? 0.419 -2.956 -27.484 1.00 80.38 272 ALA A O 1
ATOM 2010 N N . VAL A 1 273 ? 1.430 -4.239 -29.039 1.00 80.56 273 VAL A N 1
ATOM 2011 C CA . VAL A 1 273 ? 0.397 -5.248 -29.221 1.00 80.56 273 VAL A CA 1
ATOM 2012 C C . VAL A 1 273 ? 1.003 -6.649 -29.328 1.00 80.56 273 VAL A C 1
ATOM 2014 O O . VAL A 1 273 ? 1.363 -7.113 -30.401 1.00 80.56 273 VAL A O 1
ATOM 2017 N N . GLY A 1 274 ? 0.848 -7.442 -28.276 1.00 75.12 274 GLY A N 1
ATOM 2018 C CA . GLY A 1 274 ? 1.354 -8.802 -28.335 1.00 75.12 274 GLY A CA 1
ATOM 2019 C C . GLY A 1 274 ? 1.485 -9.455 -26.973 1.00 75.12 274 GLY A C 1
ATOM 2020 O O . GLY A 1 274 ? 0.837 -9.088 -25.989 1.00 75.12 274 GLY A O 1
ATOM 2021 N N . ALA A 1 275 ? 2.271 -10.526 -26.958 1.00 67.56 275 ALA A N 1
ATOM 2022 C CA . ALA A 1 275 ? 2.624 -11.235 -25.735 1.00 67.56 275 ALA A CA 1
ATOM 2023 C C . ALA A 1 275 ? 3.937 -10.703 -25.145 1.00 67.56 275 ALA A C 1
ATOM 2025 O O . ALA A 1 275 ? 4.159 -10.845 -23.942 1.00 67.56 275 ALA A O 1
ATOM 2026 N N . ASP A 1 276 ? 4.780 -10.089 -25.965 1.00 66.94 276 ASP A N 1
ATOM 2027 C CA . ASP A 1 276 ? 6.061 -9.485 -25.614 1.00 66.94 276 ASP A CA 1
ATOM 2028 C C . ASP A 1 276 ? 5.927 -8.148 -24.875 1.00 66.94 276 ASP A C 1
ATOM 2030 O O . ASP A 1 276 ? 6.867 -7.731 -24.226 1.00 66.94 276 ASP A O 1
ATOM 2034 N N . GLU A 1 277 ? 4.737 -7.554 -24.769 1.00 71.31 277 GLU A N 1
ATOM 2035 C CA . GLU A 1 277 ? 4.474 -6.476 -23.797 1.00 71.31 277 GLU A CA 1
ATOM 2036 C C . GLU A 1 277 ? 4.089 -7.006 -22.409 1.00 71.31 277 GLU A C 1
ATOM 2038 O O . GLU A 1 277 ? 3.870 -6.234 -21.467 1.00 71.31 277 GLU A O 1
ATOM 2043 N N . SER A 1 278 ? 3.963 -8.332 -22.291 1.00 61.56 278 SER A N 1
ATOM 2044 C CA . SER A 1 278 ? 3.640 -9.060 -21.057 1.00 61.56 278 SER A CA 1
ATOM 2045 C C . SER A 1 278 ? 4.706 -10.084 -20.630 1.00 61.56 278 SER A C 1
ATOM 2047 O O . SER A 1 278 ? 4.644 -10.604 -19.511 1.00 61.56 278 SER A O 1
ATOM 2049 N N . ASP A 1 279 ? 5.717 -10.312 -21.478 1.00 60.19 279 ASP A N 1
ATOM 2050 C CA . ASP A 1 279 ? 7.108 -10.565 -21.080 1.00 60.19 279 ASP A CA 1
ATOM 2051 C C . ASP A 1 279 ? 7.491 -9.528 -20.002 1.00 60.19 279 ASP A C 1
ATOM 2053 O O . ASP A 1 279 ? 6.895 -8.449 -19.970 1.00 60.19 279 ASP A O 1
ATOM 2057 N N . PRO A 1 280 ? 8.371 -9.828 -19.024 1.00 69.44 280 PRO A N 1
ATOM 2058 C CA . PRO A 1 280 ? 8.645 -8.918 -17.904 1.00 69.44 280 PRO A CA 1
ATOM 2059 C C . PRO A 1 280 ? 8.916 -7.449 -18.294 1.00 69.44 280 PRO A C 1
ATOM 2061 O O . PRO A 1 280 ? 8.836 -6.582 -17.417 1.00 69.44 280 PRO A O 1
ATOM 2064 N N . MET A 1 281 ? 9.213 -7.181 -19.566 1.00 80.25 281 MET A N 1
ATOM 2065 C CA . MET A 1 281 ? 9.427 -5.893 -20.201 1.00 80.25 281 MET A CA 1
ATOM 2066 C C . MET A 1 281 ? 8.596 -5.756 -21.476 1.00 80.25 281 MET A C 1
ATOM 2068 O O . MET A 1 281 ? 8.707 -6.605 -22.335 1.00 80.25 281 MET A O 1
ATOM 2072 N N . GLY A 1 282 ? 7.856 -4.660 -21.637 1.00 86.56 282 GLY A N 1
ATOM 2073 C CA . GLY A 1 282 ? 7.293 -4.258 -22.928 1.00 86.56 282 GLY A CA 1
ATOM 2074 C C . GLY A 1 282 ? 7.915 -2.957 -23.408 1.00 86.56 282 GLY A C 1
ATOM 2075 O O . GLY A 1 282 ? 8.141 -2.047 -22.596 1.00 86.56 282 GLY A O 1
ATOM 2076 N N . ALA A 1 283 ? 8.179 -2.834 -24.706 1.00 89.62 283 ALA A N 1
ATOM 2077 C CA . ALA A 1 283 ? 8.678 -1.593 -25.278 1.00 89.62 283 ALA A CA 1
ATOM 2078 C C . ALA A 1 283 ? 8.234 -1.371 -26.724 1.00 89.62 283 ALA A C 1
ATOM 2080 O O . ALA A 1 283 ? 8.270 -2.273 -27.543 1.00 89.62 283 ALA A O 1
ATOM 2081 N N . SER A 1 284 ? 7.904 -0.119 -27.045 1.00 92.31 284 SER A N 1
ATOM 2082 C CA . SER A 1 284 ? 7.345 0.257 -28.345 1.00 92.31 284 SER A CA 1
ATOM 2083 C C . SER A 1 284 ? 7.959 1.548 -28.874 1.00 92.31 284 SER A C 1
ATOM 2085 O O . SER A 1 284 ? 8.365 2.416 -28.095 1.00 92.31 284 SER A O 1
ATOM 2087 N N . VAL A 1 285 ? 7.942 1.757 -30.192 1.00 94.06 285 VAL A N 1
ATOM 2088 C CA . VAL A 1 285 ? 8.303 3.042 -30.813 1.00 94.06 285 VAL A CA 1
ATOM 2089 C C . VAL A 1 285 ? 7.159 3.554 -31.681 1.00 94.06 285 VAL A C 1
ATOM 2091 O O . VAL A 1 285 ? 6.720 2.904 -32.620 1.00 94.06 285 VAL A O 1
ATOM 2094 N N . SER A 1 286 ? 6.706 4.782 -31.420 1.00 93.50 286 SER A N 1
ATOM 2095 C CA . SER A 1 286 ? 5.714 5.472 -32.251 1.00 93.50 286 SER A CA 1
ATOM 2096 C C . SER A 1 286 ? 6.203 6.872 -32.613 1.00 93.50 286 SER A C 1
ATOM 2098 O O . SER A 1 286 ? 6.274 7.775 -31.774 1.00 93.50 286 SER A O 1
ATOM 2100 N N . GLY A 1 287 ? 6.542 7.069 -33.889 1.00 90.38 287 GLY A N 1
ATOM 2101 C CA . GLY A 1 287 ? 7.141 8.313 -34.371 1.00 90.38 287 GLY A CA 1
ATOM 2102 C C . GLY A 1 287 ? 8.508 8.552 -33.726 1.00 90.38 287 GLY A C 1
ATOM 2103 O O . GLY A 1 287 ? 9.456 7.822 -33.992 1.00 90.38 287 GLY A O 1
ATOM 2104 N N . SER A 1 288 ? 8.613 9.582 -32.885 1.00 91.94 288 SER A N 1
ATOM 2105 C CA . SER A 1 288 ? 9.829 9.906 -32.124 1.00 91.94 288 SER A CA 1
ATOM 2106 C C . SER A 1 288 ? 9.741 9.540 -30.640 1.00 91.94 288 SER A C 1
ATOM 2108 O O . SER A 1 288 ? 10.609 9.943 -29.868 1.00 91.94 288 SER A O 1
ATOM 2110 N N . VAL A 1 289 ? 8.702 8.817 -30.218 1.00 94.25 289 VAL A N 1
ATOM 2111 C CA . VAL A 1 289 ? 8.496 8.441 -28.816 1.00 94.25 289 VAL A CA 1
ATOM 2112 C C . VAL A 1 289 ? 8.759 6.954 -28.646 1.00 94.25 289 VAL A C 1
ATOM 2114 O O . VAL A 1 289 ? 8.099 6.131 -29.275 1.00 94.25 289 VAL A O 1
ATOM 2117 N N . LEU A 1 290 ? 9.711 6.634 -27.775 1.00 93.69 290 LEU A N 1
ATOM 2118 C CA . LEU A 1 290 ? 9.910 5.308 -27.212 1.00 93.69 290 LEU A CA 1
ATOM 2119 C C . LEU A 1 290 ? 9.035 5.184 -25.962 1.00 93.69 290 LEU A C 1
ATOM 2121 O O . LEU A 1 290 ? 9.086 6.061 -25.097 1.00 93.69 290 LEU A O 1
ATOM 2125 N N . SER A 1 291 ? 8.279 4.102 -25.843 1.00 91.50 291 SER A N 1
ATOM 2126 C CA . SER A 1 291 ? 7.525 3.752 -24.640 1.00 91.50 291 SER A CA 1
ATOM 2127 C C . SER A 1 291 ? 8.089 2.483 -24.026 1.00 91.50 291 SER A C 1
ATOM 2129 O O . SER A 1 291 ? 8.635 1.634 -24.725 1.00 91.50 291 SER A O 1
ATOM 2131 N N . LEU A 1 292 ? 7.949 2.366 -22.712 1.00 89.69 292 LEU A N 1
ATOM 2132 C CA . LEU A 1 292 ? 8.326 1.179 -21.962 1.00 89.69 292 LEU A CA 1
ATOM 2133 C C . LEU A 1 292 ? 7.310 0.893 -20.873 1.00 89.69 292 LEU A C 1
ATOM 2135 O O . LEU A 1 292 ? 6.745 1.823 -20.284 1.00 89.69 292 LEU A O 1
ATOM 2139 N N . SER A 1 293 ? 7.142 -0.382 -20.559 1.00 89.12 293 SER A N 1
ATOM 2140 C CA . SER A 1 293 ? 6.315 -0.843 -19.459 1.00 89.12 293 SER A CA 1
ATOM 2141 C C . SER A 1 293 ? 6.875 -2.101 -18.816 1.00 89.12 293 SER A C 1
ATOM 2143 O O . SER A 1 293 ? 7.521 -2.910 -19.466 1.00 89.12 293 SER A O 1
ATOM 2145 N N . ALA A 1 294 ? 6.597 -2.281 -17.531 1.00 87.81 294 ALA A N 1
ATOM 2146 C CA . ALA A 1 294 ? 6.803 -3.546 -16.843 1.00 87.81 294 ALA A CA 1
ATOM 2147 C C . ALA A 1 294 ? 5.720 -3.717 -15.768 1.00 87.81 294 ALA A C 1
ATOM 2149 O O . ALA A 1 294 ? 5.411 -2.759 -15.044 1.00 87.81 294 ALA A O 1
ATOM 2150 N N . PRO A 1 295 ? 5.143 -4.918 -15.603 1.00 86.44 295 PRO A N 1
ATOM 2151 C CA . PRO A 1 295 ? 4.077 -5.133 -14.632 1.00 86.44 295 PRO A CA 1
ATOM 2152 C C . PRO A 1 295 ? 4.573 -4.941 -13.196 1.00 86.44 295 PRO A C 1
ATOM 2154 O O . PRO A 1 295 ? 3.871 -4.346 -12.375 1.00 86.44 295 PRO A O 1
ATOM 2157 N N . THR A 1 296 ? 5.790 -5.403 -12.888 1.00 88.44 296 THR A N 1
ATOM 2158 C CA . THR A 1 296 ? 6.398 -5.266 -11.560 1.00 88.44 296 THR A CA 1
ATOM 2159 C C . THR A 1 296 ? 7.922 -5.174 -11.625 1.00 88.44 296 THR A C 1
ATOM 2161 O O . THR A 1 296 ? 8.531 -5.672 -12.565 1.00 88.44 296 THR A O 1
ATOM 2164 N N . MET A 1 297 ? 8.546 -4.591 -10.599 1.00 90.75 297 MET A N 1
ATOM 2165 C CA . MET A 1 297 ? 9.999 -4.631 -10.399 1.00 90.75 297 MET A CA 1
ATOM 2166 C C . MET A 1 297 ? 10.307 -4.759 -8.910 1.00 90.75 297 MET A C 1
ATOM 2168 O O . MET A 1 297 ? 9.987 -3.873 -8.111 1.00 90.75 297 MET A O 1
ATOM 2172 N N . ALA A 1 298 ? 10.919 -5.882 -8.535 1.00 91.50 298 ALA A N 1
ATOM 2173 C CA . ALA A 1 298 ? 11.320 -6.160 -7.160 1.00 91.50 298 ALA A CA 1
ATOM 2174 C C . ALA A 1 298 ? 12.395 -5.179 -6.663 1.00 91.50 298 ALA A C 1
ATOM 2176 O O . ALA A 1 298 ? 13.035 -4.481 -7.450 1.00 91.50 298 ALA A O 1
ATOM 2177 N N . ASN A 1 299 ? 12.602 -5.138 -5.346 1.00 91.50 299 ASN A N 1
ATOM 2178 C CA . ASN A 1 299 ? 13.733 -4.427 -4.753 1.00 91.50 299 ASN A CA 1
ATOM 2179 C C . ASN A 1 299 ? 15.054 -4.884 -5.402 1.00 91.50 299 ASN A C 1
ATOM 2181 O O . ASN A 1 299 ? 15.260 -6.081 -5.603 1.00 91.50 299 ASN A O 1
ATOM 2185 N N . ALA A 1 300 ? 15.923 -3.922 -5.720 1.00 91.31 300 ALA A N 1
ATOM 2186 C CA . ALA A 1 300 ? 17.228 -4.117 -6.356 1.00 91.31 300 ALA A CA 1
ATOM 2187 C C . ALA A 1 300 ? 17.202 -4.749 -7.762 1.00 91.31 300 ALA A C 1
ATOM 2189 O O . ALA A 1 300 ? 18.263 -5.026 -8.319 1.00 91.31 300 ALA A O 1
ATOM 2190 N N . ALA A 1 301 ? 16.023 -4.943 -8.359 1.00 92.81 301 ALA A N 1
ATOM 2191 C CA . ALA A 1 301 ? 15.914 -5.350 -9.751 1.00 92.81 301 ALA A CA 1
ATOM 2192 C C . ALA A 1 301 ? 16.106 -4.151 -10.690 1.00 92.81 301 ALA A C 1
ATOM 2194 O O . ALA A 1 301 ? 15.853 -2.995 -10.332 1.00 92.81 301 ALA A O 1
ATOM 2195 N N . SER A 1 302 ? 16.538 -4.447 -11.910 1.00 92.75 302 SER A N 1
ATOM 2196 C CA . SER A 1 302 ? 16.643 -3.486 -12.996 1.00 92.75 302 SER A CA 1
ATOM 2197 C C . SER A 1 302 ? 16.250 -4.120 -14.312 1.00 92.75 302 SER A C 1
ATOM 2199 O O . SER A 1 302 ? 16.285 -5.340 -14.479 1.00 92.75 302 SER A O 1
ATOM 2201 N N . PHE A 1 303 ? 15.929 -3.257 -15.258 1.00 90.62 303 PHE A N 1
ATOM 2202 C CA . PHE A 1 303 ? 15.839 -3.614 -16.652 1.00 90.62 303 PHE A CA 1
ATOM 2203 C C . PHE A 1 303 ? 16.422 -2.512 -17.519 1.00 90.62 303 PHE A C 1
ATOM 2205 O O . PHE A 1 303 ? 16.567 -1.367 -17.082 1.00 90.62 303 PHE A O 1
ATOM 2212 N N . ALA A 1 304 ? 16.720 -2.834 -18.768 1.00 92.94 304 ALA A N 1
ATOM 2213 C CA . ALA A 1 304 ? 17.219 -1.891 -19.739 1.00 92.94 304 ALA A CA 1
ATOM 2214 C C . ALA A 1 304 ? 16.575 -2.077 -21.108 1.00 92.94 304 ALA A C 1
ATOM 2216 O O . ALA A 1 304 ? 16.257 -3.191 -21.511 1.00 92.94 304 ALA A O 1
ATOM 2217 N N . LEU A 1 305 ? 16.459 -0.966 -21.827 1.00 93.62 305 LEU A N 1
ATOM 2218 C CA . LEU A 1 305 ? 16.100 -0.911 -23.234 1.00 93.62 305 LEU A CA 1
ATOM 2219 C C . LEU A 1 305 ? 17.239 -0.299 -24.022 1.00 93.62 305 LEU A C 1
ATOM 2221 O O . LEU A 1 305 ? 17.797 0.720 -23.614 1.00 93.62 305 LEU A O 1
ATOM 2225 N N . ALA A 1 306 ? 17.564 -0.884 -25.164 1.00 94.94 306 ALA A N 1
ATOM 2226 C CA . ALA A 1 306 ? 18.531 -0.339 -26.095 1.00 94.94 306 ALA A CA 1
ATOM 2227 C C . ALA A 1 306 ? 17.935 -0.226 -27.489 1.00 94.94 306 ALA A C 1
ATOM 2229 O O . ALA A 1 306 ? 17.190 -1.092 -27.923 1.00 94.94 306 ALA A O 1
ATOM 2230 N N . PHE A 1 307 ? 18.308 0.835 -28.193 1.00 95.81 307 PHE A N 1
ATOM 2231 C CA . PHE A 1 307 ? 17.869 1.088 -29.557 1.00 95.81 307 PHE A CA 1
ATOM 2232 C C . PHE A 1 307 ? 18.951 1.813 -30.349 1.00 95.81 307 PHE A C 1
ATOM 2234 O O . PHE A 1 307 ? 19.854 2.438 -29.777 1.00 95.81 307 PHE A O 1
ATOM 2241 N N . LEU A 1 308 ? 18.872 1.729 -31.674 1.00 96.75 308 LEU A N 1
ATOM 2242 C CA . LEU A 1 308 ? 19.780 2.417 -32.580 1.00 96.75 308 LEU A CA 1
ATOM 2243 C C . LEU A 1 308 ? 19.093 3.610 -33.235 1.00 96.75 308 LEU A C 1
ATOM 2245 O O . LEU A 1 308 ? 17.919 3.568 -33.602 1.00 96.75 308 LEU A O 1
ATOM 2249 N N . VAL A 1 309 ? 19.871 4.665 -33.443 1.00 97.75 309 VAL A N 1
ATOM 2250 C CA . VAL A 1 309 ? 19.486 5.796 -34.286 1.00 97.75 309 VAL A CA 1
ATOM 2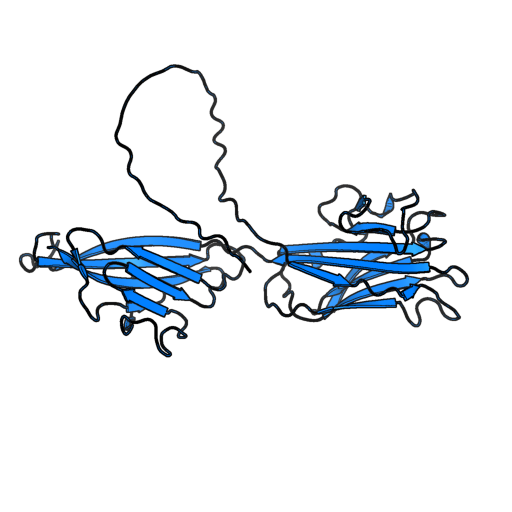251 C C . VAL A 1 309 ? 20.584 6.090 -35.299 1.00 97.75 309 VAL A C 1
ATOM 2253 O O . VAL A 1 309 ? 21.760 5.809 -35.053 1.00 97.75 309 VAL A O 1
ATOM 2256 N N . THR A 1 310 ? 20.201 6.680 -36.424 1.00 97.81 310 THR A N 1
ATOM 2257 C CA . THR A 1 310 ? 21.109 7.232 -37.434 1.00 97.81 310 THR A CA 1
ATOM 2258 C C . THR A 1 310 ? 21.143 8.747 -37.292 1.00 97.81 310 THR A C 1
ATOM 2260 O O . THR A 1 310 ? 20.087 9.360 -37.174 1.00 97.81 310 THR A O 1
ATOM 2263 N N . VAL A 1 311 ? 22.325 9.358 -37.287 1.00 97.12 311 VAL A N 1
ATOM 2264 C CA . VAL A 1 311 ? 22.465 10.825 -37.291 1.00 97.12 311 VAL A CA 1
ATOM 2265 C C . VAL A 1 311 ? 22.060 11.365 -38.668 1.00 97.12 311 VAL A C 1
ATOM 2267 O O . VAL A 1 311 ? 22.532 10.839 -39.677 1.00 97.12 311 VAL A O 1
ATOM 2270 N N . ASN A 1 312 ? 21.191 12.378 -38.708 1.00 95.00 312 ASN A N 1
ATOM 2271 C CA . ASN A 1 312 ? 20.699 12.994 -39.950 1.00 95.00 312 ASN A CA 1
ATOM 2272 C C . ASN A 1 312 ? 21.717 13.949 -40.586 1.00 95.00 312 ASN A C 1
ATOM 2274 O O . ASN A 1 312 ? 22.524 14.549 -39.838 1.00 95.00 312 ASN A O 1
#

Mean predicted aligned error: 9.64 Å

pLDDT: mean 86.48, std 20.06, range [22.52, 98.88]

Nearest PDB structures (foldseek):
  3hjr-assembly1_A  TM=6.015E-01  e=8.578E-06  Aeromonas sobria
  3wqb-assembly1_A  TM=6.013E-01  e=7.701E-06  Aeromonas sobria
  1ot5-assembly2_B  TM=7.094E-01  e=5.988E-05  Saccharomyces cerevisiae
  8h2i-assembly1_ab-5  TM=2.085E-01  e=4.109E-02  Paramecium bursaria Chlorella virus 1
  7cz6-assembly1_C  TM=3.249E-01  e=4.417E-01  Omono River virus

Sequence (312 aa):
MVIYLAIVRFCLPLLLRLCAGLLLMWGSMAAPAHAQSAISYTSTVDAPISETLTSCATPLSRTFTVPEVYTIADVNIGVLLAHVRRNNLTISLRSPAGTTITLFRTTGGTARNLNVLFDSASATSINTHTVNDTAAAATVVPPYQRTFAPLQSLNAFNGQNANGIWTLSICDSVTGNTGTFFHSTLTILPLPATLNVTKISVAQTDFVSSANHKSIPGARIRYCITISNNGPGLATTIAGTDIIPPNTSYVPNSLRSGTDCASTLTAEDDDAVGADESDPMGASVSGSVLSLSAPTMANAASFALAFLVTVN

Secondary structure (DSSP, 8-state):
-----------------------------------PPPEEEEE---EEEE-SSSTTSS-EEEEEEE----BEEEEEEEEEEEES-GGGEEEEEE-TT--EEEEEES-STT---EEEEE-TT-SSBGGG--S-----TT---SSPSEEEB-SS-GGGGTTSB--EEEEEEEEE-STT-EEEEEEEEEEEEEPPP-EEEEEEEEEEE-SS-SSS----TT-EEEEEEEEEE-SSSPEEEEEEEEEPPTTEEE-TT--EEESSTT---EEP-SSS-SSTTTSS-EEEEETTEEEEEEEEE-TT-EEEEEEEEEE-